Protein AF-A0A9E4CZJ8-F1 (afdb_monomer)

Mean predicted aligned error: 7.36 Å

Nearest PDB structures (foldseek):
  8iyj-assembly1_U5  TM=1.997E-01  e=3.858E-01  Mus musculus
  8otz-assembly1_DX  TM=2.295E-01  e=2.203E+00  Bos taurus
  8iyj-assembly1_S3  TM=1.887E-01  e=3.150E+00  Mus musculus
  7ung-assembly1_D7  TM=1.913E-01  e=3.294E+00  Homo sapiens
  9cpb-assembly1_5T  TM=1.373E-01  e=2.635E+00  Bos taurus

Radius of gyration: 30.19 Å; Cα contacts (8 Å, |Δi|>4): 317; chains: 1; bounding box: 83×32×102 Å

Foldseek 3Di:
DVVVVVVVVVVVVQVVLVVLLVVLLLLLLVLQLLLLVLVLCCPQVVDLVNQLVLLLVLLPDPLLLLLQLLVQLVVLQVLLCVVPVPHDDPLLSVLSSQLSSQLSVDPVSSVLSSVQSSVLSCLQAPVPDQKDKGQCVSSLVSSLVSNCVPPVVSSVSSVVSCPVDSIDIDGSVPHHNCHVVSVCSVVSSVVSNVSSVVSNVVSLVSDPLSLVSLLVSLVSLLVSLVVLLVVLVVVLVVLVVVDPPRSVSSSVSSSSNVSSVSSNVSSVVSNVVSVVSNVVSVVVVVVVVVVVVPPPPPD

Secondary structure (DSSP, 8-state):
-HHHHHHHHHHHHHHHHHHHHHHHHHHHHHHHHHHHHHHHHHHHTS-HHHHHHHHHHHHT-HHHHHHHHHHHHHHHHHHHIIIII-PPPHHHHHHHHHHHHHHTT-HHHHHHHHHHHHHHHHHHHH---SEEEEE-HHHHHHHHHHHTTT-HHHHHHHHHS--S-SEEEEEGGGS---HHHHHHHHHHHHHHHHHHHHHHHHHHHH-TTHHHHHHHHHHHHHHHHHHHHHHHHHHHHHHHHH-SS-TTHHHHHHHHHHHHHHHHHHHHHHHHHHHHHHHHHHHHHHHHHHGGGSS----

Structure (mmCIF, N/CA/C/O backbone):
data_AF-A0A9E4CZJ8-F1
#
_entry.id   AF-A0A9E4CZJ8-F1
#
loop_
_atom_site.group_PDB
_atom_site.id
_atom_site.type_symbol
_atom_site.label_atom_id
_atom_site.label_alt_id
_atom_site.label_comp_id
_atom_site.label_asym_id
_atom_site.label_entity_id
_atom_site.label_seq_id
_atom_site.pdbx_PDB_ins_code
_atom_site.Cartn_x
_atom_site.Cartn_y
_atom_site.Cartn_z
_atom_site.occupancy
_atom_site.B_iso_or_equiv
_atom_site.auth_seq_id
_atom_site.auth_comp_id
_atom_site.auth_asym_id
_atom_site.auth_atom_id
_atom_site.pdbx_PDB_model_num
ATOM 1 N N . MET A 1 1 ? 20.496 13.194 -61.177 1.00 67.38 1 MET A N 1
ATOM 2 C CA . MET A 1 1 ? 19.131 13.129 -60.607 1.00 67.38 1 MET A CA 1
ATOM 3 C C . MET A 1 1 ? 18.897 11.858 -59.791 1.00 67.38 1 MET A C 1
ATOM 5 O O . MET A 1 1 ? 18.523 12.008 -58.644 1.00 67.38 1 MET A O 1
ATOM 9 N N . LEU A 1 2 ? 19.188 10.645 -60.290 1.00 71.69 2 LEU A N 1
ATOM 10 C CA . LEU A 1 2 ? 19.013 9.389 -59.524 1.00 71.69 2 LEU A CA 1
ATOM 11 C C . LEU A 1 2 ? 19.793 9.308 -58.190 1.00 71.69 2 LEU A C 1
ATOM 13 O O . LEU A 1 2 ? 19.255 8.795 -57.219 1.00 71.69 2 LEU A O 1
ATOM 17 N N . PHE A 1 3 ? 21.014 9.852 -58.116 1.00 76.12 3 PHE A N 1
ATOM 18 C CA . PHE A 1 3 ? 21.815 9.854 -56.877 1.00 76.12 3 PHE A CA 1
ATOM 19 C C . PHE A 1 3 ? 21.202 10.701 -55.747 1.00 76.12 3 PHE A C 1
ATOM 21 O O . PHE A 1 3 ? 21.224 10.272 -54.603 1.00 76.12 3 PHE A O 1
ATOM 28 N N . ASN A 1 4 ? 20.583 11.844 -56.068 1.00 84.06 4 ASN A N 1
ATOM 29 C CA . ASN A 1 4 ? 19.981 12.726 -55.058 1.00 84.06 4 ASN A CA 1
ATOM 30 C C . ASN A 1 4 ? 18.779 12.056 -54.368 1.00 84.06 4 ASN A C 1
ATOM 32 O O . ASN A 1 4 ? 18.599 12.181 -53.168 1.00 84.06 4 ASN A O 1
ATOM 36 N N . TRP A 1 5 ? 17.997 11.276 -55.125 1.00 84.44 5 TRP A N 1
ATOM 37 C CA . TRP A 1 5 ? 16.833 10.561 -54.595 1.00 84.44 5 TRP A CA 1
ATOM 38 C C . TRP A 1 5 ? 17.210 9.428 -53.622 1.00 84.44 5 TRP A C 1
ATOM 40 O O . TRP A 1 5 ? 16.469 9.148 -52.684 1.00 84.44 5 TRP A O 1
ATOM 50 N N . MET A 1 6 ? 18.361 8.777 -53.824 1.00 84.56 6 MET A N 1
ATOM 51 C CA . MET A 1 6 ? 18.828 7.715 -52.923 1.00 84.56 6 MET A CA 1
ATOM 52 C C . MET A 1 6 ? 19.319 8.265 -51.579 1.00 84.56 6 MET A C 1
ATOM 54 O O . MET A 1 6 ? 19.078 7.630 -50.551 1.00 84.56 6 MET A O 1
ATOM 58 N N . ASP A 1 7 ? 19.968 9.433 -51.585 1.00 88.25 7 ASP A N 1
ATOM 59 C CA . ASP A 1 7 ? 20.419 10.106 -50.363 1.00 88.25 7 ASP A CA 1
ATOM 60 C C . ASP A 1 7 ? 19.219 10.605 -49.539 1.00 88.25 7 ASP A C 1
ATOM 62 O O . ASP A 1 7 ? 19.142 10.324 -48.340 1.00 88.25 7 ASP A O 1
ATOM 66 N N . ASP A 1 8 ? 18.221 11.211 -50.196 1.00 89.44 8 ASP A N 1
ATOM 67 C CA . ASP A 1 8 ? 16.977 11.654 -49.550 1.00 89.44 8 ASP A CA 1
ATOM 68 C C . ASP A 1 8 ? 16.230 10.475 -48.887 1.00 89.44 8 ASP A C 1
ATOM 70 O O . ASP A 1 8 ? 15.835 10.545 -47.720 1.00 89.44 8 ASP A O 1
ATOM 74 N N . ALA A 1 9 ? 16.103 9.339 -49.586 1.00 88.38 9 ALA A N 1
ATOM 75 C CA . ALA A 1 9 ? 15.440 8.148 -49.048 1.00 88.38 9 ALA A CA 1
ATOM 76 C C . ALA A 1 9 ? 16.192 7.530 -47.850 1.00 88.38 9 ALA A C 1
ATOM 78 O O . ALA A 1 9 ? 15.575 7.029 -46.903 1.00 88.38 9 ALA A O 1
ATOM 79 N N . ALA A 1 10 ? 17.529 7.554 -47.861 1.00 86.94 10 ALA A N 1
ATOM 80 C CA . ALA A 1 10 ? 18.337 7.046 -46.755 1.00 86.94 10 ALA A CA 1
ATOM 81 C C . ALA A 1 10 ? 18.187 7.909 -45.489 1.00 86.94 10 ALA A C 1
ATOM 83 O O . ALA A 1 10 ? 18.099 7.367 -44.376 1.00 86.94 10 ALA A O 1
ATOM 84 N N . ASP A 1 11 ? 18.105 9.230 -45.653 1.00 89.69 11 ASP A N 1
ATOM 85 C CA . ASP A 1 11 ? 17.897 10.172 -44.555 1.00 89.69 11 ASP A CA 1
ATOM 86 C C . ASP A 1 11 ? 16.494 10.049 -43.945 1.00 89.69 11 ASP A C 1
ATOM 88 O O . ASP A 1 11 ? 16.367 10.008 -42.712 1.00 89.69 11 ASP A O 1
ATOM 92 N N . GLU A 1 12 ? 15.453 9.874 -44.767 1.00 91.50 12 GLU A N 1
ATOM 93 C CA . GLU A 1 12 ? 14.086 9.609 -44.296 1.00 91.50 12 GLU A CA 1
ATOM 94 C C . GLU A 1 12 ? 14.005 8.320 -43.462 1.00 91.50 12 GLU A C 1
ATOM 96 O O . GLU A 1 12 ? 13.494 8.327 -42.335 1.00 91.50 12 GLU A O 1
ATOM 101 N N . ILE A 1 13 ? 14.584 7.216 -43.953 1.00 89.75 13 ILE A N 1
ATOM 102 C CA . ILE A 1 13 ? 14.633 5.939 -43.219 1.00 89.75 13 ILE A CA 1
ATOM 103 C C . ILE A 1 13 ? 15.412 6.104 -41.906 1.00 89.75 13 ILE A C 1
ATOM 105 O O . ILE A 1 13 ? 15.025 5.563 -40.860 1.00 89.75 13 ILE A O 1
ATOM 109 N N . GLY A 1 14 ? 16.514 6.856 -41.934 1.00 88.19 14 GLY A N 1
ATOM 110 C CA . GLY A 1 14 ? 17.319 7.157 -40.757 1.00 88.19 14 GLY A CA 1
ATOM 111 C C . GLY A 1 14 ? 16.552 7.955 -39.701 1.00 88.19 14 GLY A C 1
ATOM 112 O O . GLY A 1 14 ? 16.666 7.657 -38.506 1.00 88.19 14 GLY A O 1
ATOM 113 N N . MET A 1 15 ? 15.762 8.944 -40.122 1.00 90.12 15 MET A N 1
ATOM 114 C CA . MET A 1 15 ? 14.925 9.753 -39.239 1.00 90.12 15 MET A CA 1
ATOM 115 C C . MET A 1 15 ? 13.798 8.917 -38.626 1.00 90.12 15 MET A C 1
ATOM 117 O O . MET A 1 15 ? 13.662 8.901 -37.401 1.00 90.12 15 MET A O 1
ATOM 121 N N . LEU A 1 16 ? 13.078 8.139 -39.441 1.00 91.12 16 LEU A N 1
ATOM 122 C CA . LEU A 1 16 ? 11.999 7.258 -38.986 1.00 91.12 16 LEU A CA 1
ATOM 123 C C . LEU A 1 16 ? 12.481 6.275 -37.911 1.00 91.12 16 LEU A C 1
ATOM 125 O O . LEU A 1 16 ? 11.863 6.154 -36.854 1.00 91.12 16 LEU A O 1
ATOM 129 N N . ARG A 1 17 ? 13.630 5.620 -38.131 1.00 88.38 17 ARG A N 1
ATOM 130 C CA . ARG A 1 17 ? 14.220 4.683 -37.156 1.00 88.38 17 ARG A CA 1
ATOM 131 C C . ARG A 1 17 ? 14.561 5.354 -35.827 1.00 88.38 17 ARG A C 1
ATOM 133 O O . ARG A 1 17 ? 14.377 4.746 -34.774 1.00 88.38 17 ARG A O 1
ATOM 140 N N . ARG A 1 18 ? 15.069 6.593 -35.851 1.00 87.88 18 ARG A N 1
ATOM 141 C CA . ARG A 1 18 ? 15.396 7.349 -34.627 1.00 87.88 18 ARG A CA 1
ATOM 142 C C . ARG A 1 18 ? 14.138 7.734 -33.859 1.00 87.88 18 ARG A C 1
ATOM 144 O O . ARG A 1 18 ? 14.122 7.574 -32.640 1.00 87.88 18 ARG A O 1
ATOM 151 N N . THR A 1 19 ? 13.110 8.210 -34.558 1.00 89.50 19 THR A N 1
ATOM 152 C CA . THR A 1 19 ? 11.825 8.575 -33.951 1.00 89.50 19 THR A CA 1
ATOM 153 C C . THR A 1 19 ? 11.157 7.348 -33.340 1.00 89.50 19 THR A C 1
ATOM 155 O O . THR A 1 19 ? 10.847 7.363 -32.152 1.00 89.50 19 THR A O 1
ATOM 158 N N . LEU A 1 20 ? 11.055 6.248 -34.094 1.00 91.44 20 LEU A N 1
ATOM 159 C CA . LEU A 1 20 ? 10.464 4.995 -33.622 1.00 91.44 20 LEU A CA 1
ATOM 160 C C . LEU A 1 20 ? 11.196 4.438 -32.394 1.00 91.44 20 LEU A C 1
ATOM 162 O O . LEU A 1 20 ? 10.559 4.089 -31.405 1.00 91.44 20 LEU A O 1
ATOM 166 N N . ALA A 1 21 ? 12.532 4.394 -32.421 1.00 89.56 21 ALA A N 1
ATOM 167 C CA . ALA A 1 21 ? 13.313 3.931 -31.276 1.00 89.56 21 ALA A CA 1
ATOM 168 C C . ALA A 1 21 ? 13.140 4.841 -30.048 1.00 89.56 21 ALA A C 1
ATOM 170 O O . ALA A 1 21 ? 13.090 4.355 -28.921 1.00 89.56 21 ALA A O 1
ATOM 171 N N . GLY A 1 22 ? 13.033 6.158 -30.255 1.00 88.62 22 GLY A N 1
ATOM 172 C CA . GLY A 1 22 ? 12.735 7.112 -29.189 1.00 88.62 22 GLY A CA 1
ATOM 173 C C . GLY A 1 22 ? 11.374 6.851 -28.541 1.00 88.62 22 GLY A C 1
ATOM 174 O O . GLY A 1 22 ? 11.300 6.754 -27.317 1.00 88.62 22 GLY A O 1
ATOM 175 N N . SER A 1 23 ? 10.329 6.678 -29.353 1.00 92.62 23 SER A N 1
ATOM 176 C CA . SER A 1 23 ? 8.976 6.363 -28.883 1.00 92.62 23 SER A CA 1
ATOM 177 C C . SER A 1 23 ? 8.911 5.015 -28.169 1.00 92.62 23 SER A C 1
ATOM 179 O O . SER A 1 23 ? 8.316 4.930 -27.101 1.00 92.62 23 SER A O 1
ATOM 181 N N . LEU A 1 24 ? 9.573 3.981 -28.701 1.00 92.56 24 LEU A N 1
ATOM 182 C CA . LEU A 1 24 ? 9.657 2.664 -28.061 1.00 92.56 24 LEU A CA 1
ATOM 183 C C . LEU A 1 24 ? 10.347 2.730 -26.697 1.00 92.56 24 LEU A C 1
ATOM 185 O O . LEU A 1 24 ? 9.868 2.117 -25.751 1.00 92.56 24 LEU A O 1
ATOM 189 N N . VAL A 1 25 ? 11.436 3.496 -26.568 1.00 93.31 25 VAL A N 1
ATOM 190 C CA . VAL A 1 25 ? 12.080 3.712 -25.263 1.00 93.31 25 VAL A CA 1
ATOM 191 C C . VAL A 1 25 ? 11.145 4.433 -24.304 1.00 93.31 25 VAL A C 1
ATOM 193 O O . VAL A 1 25 ? 11.037 4.022 -23.154 1.00 93.31 25 VAL A O 1
ATOM 196 N N . PHE A 1 26 ? 10.474 5.492 -24.755 1.00 94.44 26 PHE A N 1
ATOM 197 C CA . PHE A 1 26 ? 9.557 6.242 -23.904 1.00 94.44 26 PHE A CA 1
ATOM 198 C C . PHE A 1 26 ? 8.410 5.358 -23.401 1.00 94.44 26 PHE A C 1
ATOM 200 O O . PHE A 1 26 ? 8.243 5.210 -22.193 1.00 94.44 26 PHE A O 1
ATOM 207 N N . LEU A 1 27 ? 7.685 4.706 -24.315 1.00 95.19 27 LEU A N 1
ATOM 208 C CA . LEU A 1 27 ? 6.591 3.794 -23.980 1.00 95.19 27 LEU A CA 1
ATOM 209 C C . LEU A 1 27 ? 7.072 2.623 -23.124 1.00 95.19 27 LEU A C 1
ATOM 211 O O . LEU A 1 27 ? 6.405 2.251 -22.164 1.00 95.19 27 LEU A O 1
ATOM 215 N N . GLY A 1 28 ? 8.245 2.073 -23.438 1.00 95.00 28 GLY A N 1
ATOM 216 C CA . GLY A 1 28 ? 8.814 0.962 -22.694 1.00 95.00 28 GLY A CA 1
ATOM 217 C C . GLY A 1 28 ? 9.153 1.338 -21.253 1.00 95.00 28 GLY A C 1
ATOM 218 O O . GLY A 1 28 ? 8.815 0.602 -20.335 1.00 95.00 28 GLY A O 1
ATOM 219 N N . VAL A 1 29 ? 9.751 2.511 -21.023 1.00 94.88 29 VAL A N 1
ATOM 220 C CA . VAL A 1 29 ? 10.051 2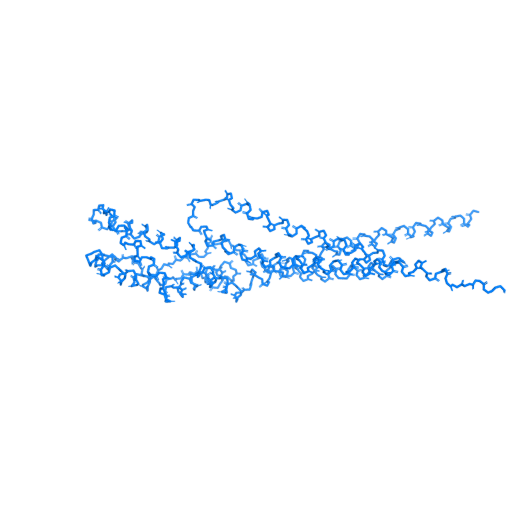.987 -19.664 1.00 94.88 29 VAL A CA 1
ATOM 221 C C . VAL A 1 29 ? 8.782 3.340 -18.895 1.00 94.88 29 VAL A C 1
ATOM 223 O O . VAL A 1 29 ? 8.699 3.025 -17.710 1.00 94.88 29 VAL A O 1
ATOM 226 N N . VAL A 1 30 ? 7.788 3.954 -19.540 1.00 94.88 30 VAL A N 1
ATOM 227 C CA . VAL A 1 30 ? 6.483 4.202 -18.908 1.00 94.88 30 VAL A CA 1
ATOM 228 C C . VAL A 1 30 ? 5.846 2.879 -18.477 1.00 94.88 30 VAL A C 1
ATOM 230 O O . VAL A 1 30 ? 5.444 2.752 -17.325 1.00 94.88 30 VAL A O 1
ATOM 233 N N . ALA A 1 31 ? 5.837 1.872 -19.352 1.00 94.44 31 ALA A N 1
ATOM 234 C CA . ALA A 1 31 ? 5.314 0.550 -19.029 1.00 94.44 31 ALA A CA 1
ATOM 235 C C . ALA A 1 31 ? 6.105 -0.132 -17.901 1.00 94.44 31 ALA A C 1
ATOM 237 O O . ALA A 1 31 ? 5.498 -0.673 -16.989 1.00 94.44 31 ALA A O 1
ATOM 238 N N . LEU A 1 32 ? 7.440 -0.037 -17.886 1.00 95.06 32 LEU A N 1
ATOM 239 C CA . LEU A 1 32 ? 8.251 -0.562 -16.778 1.00 95.06 32 LEU A CA 1
ATOM 240 C C . LEU A 1 32 ? 7.912 0.102 -15.437 1.00 95.06 32 LEU A C 1
ATOM 242 O O . LEU A 1 32 ? 7.869 -0.579 -14.421 1.00 95.06 32 LEU A O 1
ATOM 246 N N . ASN A 1 33 ? 7.661 1.414 -15.426 1.00 93.62 33 ASN A N 1
ATOM 247 C CA . ASN A 1 33 ? 7.279 2.132 -14.209 1.00 93.62 33 ASN A CA 1
ATOM 248 C C . ASN A 1 33 ? 5.898 1.715 -13.706 1.00 93.62 33 ASN A C 1
ATOM 250 O O . ASN A 1 33 ? 5.737 1.464 -12.517 1.00 93.62 33 ASN A O 1
ATOM 254 N N . LEU A 1 34 ? 4.915 1.634 -14.606 1.00 93.38 34 LEU A N 1
ATOM 255 C CA . LEU A 1 34 ? 3.571 1.178 -14.253 1.00 93.38 34 LEU A CA 1
ATOM 256 C C . LEU A 1 34 ? 3.597 -0.274 -13.768 1.00 93.38 34 LEU A C 1
ATOM 258 O O . LEU A 1 34 ? 3.026 -0.577 -12.728 1.00 93.38 34 LEU A O 1
ATOM 262 N N . GLY A 1 35 ? 4.349 -1.133 -14.456 1.00 94.69 35 GLY A N 1
ATOM 263 C CA . GLY A 1 35 ? 4.535 -2.522 -14.064 1.00 94.69 35 GLY A CA 1
ATOM 264 C C . GLY A 1 35 ? 5.246 -2.666 -12.719 1.00 94.69 35 GLY A C 1
ATOM 265 O O . GLY A 1 35 ? 4.882 -3.536 -11.942 1.00 94.69 35 GLY A O 1
ATOM 266 N N . ALA A 1 36 ? 6.206 -1.794 -12.396 1.00 93.75 36 ALA A N 1
ATOM 267 C CA . ALA A 1 36 ? 6.858 -1.786 -11.086 1.00 93.75 36 ALA A CA 1
ATOM 268 C C . ALA A 1 36 ? 5.897 -1.376 -9.957 1.00 93.75 36 ALA A C 1
ATOM 270 O O . ALA A 1 36 ? 5.943 -1.962 -8.880 1.00 93.75 36 ALA A O 1
ATOM 271 N N . VAL A 1 37 ? 5.014 -0.399 -10.193 1.00 92.56 37 VAL A N 1
ATOM 272 C CA . VAL A 1 37 ? 3.973 -0.013 -9.220 1.00 92.56 37 VAL A CA 1
ATOM 273 C C . VAL A 1 37 ? 2.925 -1.115 -9.073 1.00 92.56 37 VAL A C 1
ATOM 275 O O . VAL A 1 37 ? 2.517 -1.421 -7.960 1.00 92.56 37 VAL A O 1
ATOM 278 N N . GLY A 1 38 ? 2.506 -1.739 -10.174 1.00 93.69 38 GLY A N 1
ATOM 279 C CA . GLY A 1 38 ? 1.566 -2.856 -10.121 1.00 93.69 38 GLY A CA 1
ATOM 280 C C . GLY A 1 38 ? 2.155 -4.078 -9.412 1.00 93.69 38 GLY A C 1
ATOM 281 O O . GLY A 1 38 ? 1.478 -4.672 -8.585 1.00 93.69 38 GLY A O 1
ATOM 282 N N . TRP A 1 39 ? 3.432 -4.388 -9.651 1.00 94.62 39 TRP A N 1
ATOM 283 C CA . TRP A 1 39 ? 4.164 -5.424 -8.918 1.00 94.62 39 TRP A CA 1
ATOM 284 C C . TRP A 1 39 ? 4.298 -5.100 -7.423 1.00 94.62 39 TRP A C 1
ATOM 286 O O . TRP A 1 39 ? 4.132 -5.980 -6.585 1.00 94.62 39 TRP A O 1
ATOM 296 N N . TRP A 1 40 ? 4.571 -3.838 -7.079 1.00 95.19 40 TRP A N 1
ATOM 297 C CA . TRP A 1 40 ? 4.591 -3.385 -5.687 1.00 95.19 40 TRP A CA 1
ATOM 298 C C . TRP A 1 40 ? 3.243 -3.602 -5.008 1.00 95.19 40 TRP A C 1
ATOM 300 O O . TRP A 1 40 ? 3.189 -4.161 -3.921 1.00 95.19 40 TRP A O 1
ATOM 310 N N . PHE A 1 41 ? 2.159 -3.186 -5.664 1.00 92.75 41 PHE A N 1
ATOM 311 C CA . PHE A 1 41 ? 0.812 -3.346 -5.135 1.00 92.75 41 PHE A CA 1
ATOM 312 C C . PHE A 1 41 ? 0.472 -4.824 -4.942 1.00 92.75 41 PHE A C 1
ATOM 314 O O . PHE A 1 41 ? -0.031 -5.197 -3.892 1.00 92.75 41 PHE A O 1
ATOM 321 N N . ASP A 1 42 ? 0.785 -5.667 -5.926 1.00 91.50 42 ASP A N 1
ATOM 322 C CA . ASP A 1 42 ? 0.577 -7.116 -5.852 1.00 91.50 42 ASP A CA 1
ATOM 323 C C . ASP A 1 42 ? 1.264 -7.726 -4.621 1.00 91.50 42 ASP A C 1
ATOM 325 O O . ASP A 1 42 ? 0.675 -8.517 -3.896 1.00 91.50 42 ASP A O 1
ATOM 329 N N . ARG A 1 43 ? 2.496 -7.292 -4.341 1.00 92.81 43 ARG A N 1
ATOM 330 C CA . ARG A 1 43 ? 3.308 -7.802 -3.234 1.00 92.81 43 ARG A CA 1
ATOM 331 C C . ARG A 1 43 ? 2.955 -7.204 -1.869 1.00 92.81 43 ARG A C 1
ATOM 333 O O . ARG A 1 43 ? 3.094 -7.879 -0.859 1.00 92.81 43 ARG A O 1
ATOM 340 N N . GLU A 1 44 ? 2.623 -5.919 -1.806 1.00 91.56 44 GLU A N 1
ATOM 341 C CA . GLU A 1 44 ? 2.499 -5.201 -0.530 1.00 91.56 44 GLU A CA 1
ATOM 342 C C . GLU A 1 44 ? 1.049 -4.954 -0.124 1.00 91.56 44 GLU A C 1
ATOM 344 O O . GLU A 1 44 ? 0.760 -4.865 1.065 1.00 91.56 44 GLU A O 1
ATOM 349 N N . VAL A 1 45 ? 0.148 -4.849 -1.101 1.00 88.62 45 VAL A N 1
ATOM 350 C CA . VAL A 1 45 ? -1.264 -4.536 -0.876 1.00 88.62 45 VAL A CA 1
ATOM 351 C C . VAL A 1 45 ? -2.161 -5.724 -1.161 1.00 88.62 45 VAL A C 1
ATOM 353 O O . VAL A 1 45 ? -3.168 -5.812 -0.482 1.00 88.62 45 VAL A O 1
ATOM 356 N N . ALA A 1 46 ? -1.848 -6.598 -2.125 1.00 87.81 46 ALA A N 1
ATOM 357 C CA . ALA A 1 46 ? -2.674 -7.762 -2.482 1.00 87.81 46 ALA A CA 1
ATOM 358 C C . ALA A 1 46 ? -2.257 -9.071 -1.773 1.00 87.81 46 ALA A C 1
ATOM 360 O O . ALA A 1 46 ? -2.945 -10.080 -1.894 1.00 87.81 46 ALA A O 1
ATOM 361 N N . ASP A 1 47 ? -1.133 -9.068 -1.052 1.00 88.44 47 ASP A N 1
ATOM 362 C CA . ASP A 1 47 ? -0.598 -10.241 -0.358 1.00 88.44 47 ASP A CA 1
ATOM 363 C C . ASP A 1 47 ? -1.177 -10.348 1.065 1.00 88.44 47 ASP A C 1
ATOM 365 O O . ASP A 1 47 ? -0.934 -9.494 1.925 1.00 88.44 47 ASP A O 1
ATOM 369 N N . ALA A 1 48 ? -1.934 -11.416 1.324 1.00 86.69 48 ALA A N 1
ATOM 370 C CA . ALA A 1 48 ? -2.585 -11.658 2.609 1.00 86.69 48 ALA A CA 1
ATOM 371 C C . ALA A 1 48 ? -1.592 -11.811 3.777 1.00 86.69 48 ALA A C 1
ATOM 373 O O . ALA A 1 48 ? -1.877 -11.340 4.883 1.00 86.69 48 ALA A O 1
ATOM 374 N N . ASP A 1 49 ? -0.420 -12.415 3.551 1.00 90.81 49 ASP A N 1
ATOM 375 C CA . ASP A 1 49 ? 0.603 -12.556 4.593 1.00 90.81 49 ASP A CA 1
ATOM 376 C C . ASP A 1 49 ? 1.144 -11.176 4.967 1.00 90.81 49 ASP A C 1
ATOM 378 O O . ASP A 1 49 ? 1.263 -10.828 6.148 1.00 90.81 49 ASP A O 1
ATOM 382 N N . ARG A 1 50 ? 1.394 -10.343 3.951 1.00 90.69 50 ARG A N 1
ATOM 383 C CA . ARG A 1 50 ? 1.885 -8.980 4.149 1.00 90.69 50 ARG A CA 1
ATOM 384 C C . ARG A 1 50 ? 0.869 -8.098 4.864 1.00 90.69 50 ARG A C 1
ATOM 386 O O . ARG A 1 50 ? 1.242 -7.324 5.747 1.00 90.69 50 ARG A O 1
ATOM 393 N N . ILE A 1 51 ? -0.410 -8.246 4.542 1.00 88.44 51 ILE A N 1
ATOM 394 C CA . ILE A 1 51 ? -1.478 -7.529 5.237 1.00 88.44 51 ILE A CA 1
ATOM 395 C C . ILE A 1 51 ? -1.630 -8.027 6.671 1.00 88.44 51 ILE A C 1
ATOM 397 O O . ILE A 1 51 ? -1.834 -7.218 7.574 1.00 88.44 51 ILE A O 1
ATOM 401 N N . SER A 1 52 ? -1.437 -9.320 6.937 1.00 90.12 52 SER A N 1
ATOM 402 C CA . SER A 1 52 ? -1.406 -9.805 8.314 1.00 90.12 52 SER A CA 1
ATOM 403 C C . SER A 1 52 ? -0.229 -9.232 9.119 1.00 90.12 52 SER A C 1
ATOM 405 O O . SER A 1 52 ? -0.387 -8.987 10.323 1.00 90.12 52 SER A O 1
ATOM 407 N N . GLU A 1 53 ? 0.942 -9.033 8.509 1.00 93.56 53 GLU A N 1
ATOM 408 C CA . GLU A 1 53 ? 2.071 -8.342 9.147 1.00 93.56 53 GLU A CA 1
ATOM 409 C C . GLU A 1 53 ? 1.737 -6.873 9.419 1.00 93.56 53 GLU A C 1
ATOM 411 O O . GLU A 1 53 ? 2.000 -6.378 10.517 1.00 93.56 53 GLU A O 1
ATOM 416 N N . LEU A 1 54 ? 1.115 -6.197 8.448 1.00 92.56 54 LEU A N 1
ATOM 417 C CA . LEU A 1 54 ? 0.665 -4.814 8.571 1.00 92.56 54 LEU A CA 1
ATOM 418 C C . LEU A 1 54 ? -0.352 -4.661 9.706 1.00 92.56 54 LEU A C 1
ATOM 420 O O . LEU A 1 54 ? -0.165 -3.818 10.576 1.00 92.56 54 LEU A O 1
ATOM 424 N N . ALA A 1 55 ? -1.359 -5.533 9.759 1.00 90.56 55 ALA A N 1
ATOM 425 C CA . ALA A 1 55 ? -2.346 -5.587 10.831 1.00 90.56 55 ALA A CA 1
ATOM 426 C C . ALA A 1 55 ? -1.680 -5.758 12.201 1.00 90.56 55 ALA A C 1
ATOM 428 O O . ALA A 1 55 ? -2.040 -5.084 13.159 1.00 90.56 55 ALA A O 1
ATOM 429 N N . THR A 1 56 ? -0.655 -6.613 12.284 1.00 91.62 56 THR A N 1
ATOM 430 C CA . THR A 1 56 ? 0.121 -6.811 13.519 1.00 91.62 56 THR A CA 1
ATOM 431 C C . THR A 1 56 ? 0.912 -5.561 13.907 1.00 91.62 56 THR A C 1
ATOM 433 O O . THR A 1 56 ? 1.060 -5.268 15.093 1.00 91.62 56 THR A O 1
ATOM 436 N N . ALA A 1 57 ? 1.468 -4.837 12.933 1.00 92.81 57 ALA A N 1
ATOM 437 C CA . ALA A 1 57 ? 2.192 -3.597 13.188 1.00 92.81 57 ALA A CA 1
ATOM 438 C C . ALA A 1 57 ? 1.238 -2.494 13.670 1.00 92.81 57 ALA A C 1
ATOM 440 O O . ALA A 1 57 ? 1.520 -1.846 14.676 1.00 92.81 57 ALA A O 1
ATOM 441 N N . VAL A 1 58 ? 0.089 -2.342 13.005 1.00 91.44 58 VAL A N 1
ATOM 442 C CA . VAL A 1 58 ? -0.960 -1.378 13.365 1.00 91.44 58 VAL A CA 1
ATOM 443 C C . VAL A 1 58 ? -1.532 -1.692 14.748 1.00 91.44 58 VAL A C 1
ATOM 445 O O . VAL A 1 58 ? -1.586 -0.807 15.592 1.00 91.44 58 VAL A O 1
ATOM 448 N N . SER A 1 59 ? -1.860 -2.953 15.047 1.00 90.88 59 SER A N 1
ATOM 449 C CA . SER A 1 59 ? -2.437 -3.341 16.345 1.00 90.88 59 SER A CA 1
ATOM 450 C C . SER A 1 59 ? -1.491 -3.123 17.534 1.00 90.88 59 SER A C 1
ATOM 452 O O . SER A 1 59 ? -1.927 -3.105 18.684 1.00 90.88 59 SER A O 1
ATOM 454 N N . ARG A 1 60 ? -0.185 -2.983 17.274 1.00 91.75 60 ARG A N 1
ATOM 455 C CA . ARG A 1 60 ? 0.852 -2.695 18.277 1.00 91.75 60 ARG A CA 1
ATOM 456 C C . ARG A 1 60 ? 1.204 -1.212 18.382 1.00 91.75 60 ARG A C 1
ATOM 458 O O . ARG A 1 60 ? 2.029 -0.867 19.226 1.00 91.75 60 ARG A O 1
ATOM 465 N N . SER A 1 61 ? 0.644 -0.353 17.531 1.00 93.19 61 SER A N 1
ATOM 466 C CA . SER A 1 61 ? 0.845 1.092 17.641 1.00 93.19 61 SER A CA 1
ATOM 467 C C . SER A 1 61 ? 0.103 1.620 18.875 1.00 93.19 61 SER A C 1
ATOM 469 O O . SER A 1 61 ? -1.095 1.356 19.014 1.00 93.19 61 SER A O 1
ATOM 471 N N . PRO A 1 62 ? 0.777 2.384 19.756 1.00 92.88 62 PRO A N 1
ATOM 472 C CA . PRO A 1 62 ? 0.127 3.041 20.887 1.00 92.88 62 PRO A CA 1
ATOM 473 C C . PRO A 1 62 ? -1.015 3.964 20.454 1.00 92.88 62 PRO A C 1
ATOM 475 O O . PRO A 1 62 ? -2.045 4.021 21.117 1.00 92.88 62 PRO A O 1
ATOM 478 N N . GLU A 1 63 ? -0.856 4.657 19.324 1.00 91.62 63 GLU A N 1
ATOM 479 C CA . GLU A 1 63 ? -1.860 5.567 18.773 1.00 91.62 63 GLU A CA 1
ATOM 480 C C . GLU A 1 63 ? -3.128 4.813 18.356 1.00 91.62 63 GLU A C 1
ATOM 482 O O . GLU A 1 63 ? -4.238 5.231 18.684 1.00 91.62 63 GLU A O 1
ATOM 487 N N . PHE A 1 64 ? -2.976 3.670 17.681 1.00 90.62 64 PHE A N 1
ATOM 488 C CA . PHE A 1 64 ? -4.107 2.818 17.317 1.00 90.62 64 PHE A CA 1
ATOM 489 C C . PHE A 1 64 ? -4.782 2.209 18.548 1.00 90.62 64 PHE A C 1
ATOM 491 O O . PHE A 1 64 ? -6.005 2.232 18.652 1.00 90.62 64 PHE A O 1
ATOM 498 N N . GLN A 1 65 ? -4.001 1.704 19.507 1.00 91.81 65 GLN A N 1
ATOM 499 C CA . GLN A 1 65 ? -4.539 1.154 20.753 1.00 91.81 65 GLN A CA 1
ATOM 500 C C . GLN A 1 65 ? -5.323 2.202 21.543 1.00 91.81 65 GLN A C 1
ATOM 502 O O . GLN A 1 65 ? -6.404 1.903 22.040 1.00 91.81 65 GLN A O 1
ATOM 507 N N . GLN A 1 66 ? -4.824 3.438 21.606 1.00 91.38 66 GLN A N 1
ATOM 508 C CA . GLN A 1 66 ? -5.528 4.550 22.235 1.00 91.38 66 GLN A CA 1
ATOM 509 C C . GLN A 1 66 ? -6.824 4.898 21.494 1.00 91.38 66 GLN A C 1
ATOM 511 O O . GLN A 1 66 ? -7.843 5.130 22.140 1.00 91.38 66 GLN A O 1
ATOM 516 N N . ALA A 1 67 ? -6.809 4.911 20.157 1.00 90.25 67 ALA A N 1
ATOM 517 C CA . ALA A 1 67 ? -8.004 5.162 19.356 1.00 90.25 67 ALA A CA 1
ATOM 518 C C . ALA A 1 67 ? -9.078 4.087 19.588 1.00 90.25 67 ALA A C 1
ATOM 520 O O . ALA A 1 67 ? -10.227 4.430 19.856 1.00 90.25 67 ALA A O 1
ATOM 521 N N . VAL A 1 68 ? -8.695 2.805 19.569 1.00 89.81 68 VAL A N 1
ATOM 522 C CA . VAL A 1 68 ? -9.602 1.679 19.849 1.00 89.81 68 VAL A CA 1
ATOM 523 C C . VAL A 1 68 ? -10.112 1.728 21.287 1.00 89.81 68 VAL A C 1
ATOM 525 O O . VAL A 1 68 ? -11.308 1.588 21.503 1.00 89.81 68 VAL A O 1
ATOM 528 N N . ALA A 1 69 ? -9.247 1.976 22.274 1.00 91.00 69 ALA A N 1
ATOM 529 C CA . ALA A 1 69 ? -9.665 2.101 23.669 1.00 91.00 69 ALA A CA 1
ATOM 530 C C . ALA A 1 69 ? -10.662 3.254 23.863 1.00 91.00 69 ALA A C 1
ATOM 532 O O . ALA A 1 69 ? -11.649 3.104 24.581 1.00 91.00 69 ALA A O 1
ATOM 533 N N . SER A 1 70 ? -10.440 4.386 23.192 1.00 90.94 70 SER A N 1
ATOM 534 C CA . SER A 1 70 ? -11.351 5.531 23.223 1.00 90.94 70 SER A CA 1
ATOM 535 C C . SER A 1 70 ? -12.699 5.212 22.570 1.00 90.94 70 SER A C 1
ATOM 537 O O . SER A 1 70 ? -13.732 5.613 23.092 1.00 90.94 70 SER A O 1
ATOM 539 N N . GLU A 1 71 ? -12.705 4.473 21.459 1.00 88.94 71 GLU A N 1
ATOM 540 C CA . GLU A 1 71 ? -13.934 4.035 20.786 1.00 88.94 71 GLU A CA 1
ATOM 541 C C . GLU A 1 71 ? -14.721 3.016 21.620 1.00 88.94 71 GLU A C 1
ATOM 543 O O . GLU A 1 71 ? -15.936 3.135 21.777 1.00 88.94 71 GLU A O 1
ATOM 548 N N . LEU A 1 72 ? -14.020 2.047 22.222 1.00 88.06 72 LEU A N 1
ATOM 549 C CA . LEU A 1 72 ? -14.611 1.108 23.174 1.00 88.06 72 LEU A CA 1
ATOM 550 C C . LEU A 1 72 ? -15.229 1.870 24.347 1.00 88.06 72 LEU A C 1
ATOM 552 O O . LEU A 1 72 ? -16.362 1.592 24.724 1.00 88.06 72 LEU A O 1
ATOM 556 N N . THR A 1 73 ? -14.520 2.860 24.889 1.00 90.00 73 THR A N 1
ATOM 557 C CA . THR A 1 73 ? -15.027 3.686 25.990 1.00 90.00 73 THR A CA 1
ATOM 558 C C . THR A 1 73 ? -16.342 4.354 25.625 1.00 90.00 73 THR A C 1
ATOM 560 O O . THR A 1 73 ? -17.314 4.192 26.358 1.00 90.00 73 THR A O 1
ATOM 563 N N . ASP A 1 74 ? -16.393 5.046 24.487 1.00 88.19 74 ASP A N 1
ATOM 564 C CA . ASP A 1 74 ? -17.599 5.750 24.051 1.00 88.19 74 ASP A CA 1
ATOM 565 C C . ASP A 1 74 ? -18.758 4.768 23.816 1.00 88.19 74 ASP A C 1
ATOM 567 O O . ASP A 1 74 ? -19.857 4.994 24.321 1.00 88.19 74 ASP A O 1
ATOM 571 N N . THR A 1 75 ? -18.486 3.627 23.173 1.00 84.94 75 THR A N 1
ATOM 572 C CA . THR A 1 75 ? -19.481 2.567 22.931 1.00 84.94 75 THR A CA 1
ATOM 573 C C . THR A 1 75 ? -20.059 2.019 24.239 1.00 84.94 75 THR A C 1
ATOM 575 O O . THR A 1 75 ? -21.273 1.866 24.380 1.00 84.94 75 THR A O 1
ATOM 578 N N . PHE A 1 76 ? -19.210 1.725 25.228 1.00 82.94 76 PHE A N 1
ATOM 579 C CA . PHE A 1 76 ? -19.663 1.197 26.518 1.00 82.94 76 PHE A CA 1
ATOM 580 C C . PHE A 1 76 ? -20.376 2.257 27.363 1.00 82.94 76 PHE A C 1
ATOM 582 O O . PHE A 1 76 ? -21.344 1.926 28.050 1.00 82.94 76 PHE A O 1
ATOM 589 N N . VAL A 1 77 ? -19.940 3.518 27.303 1.00 85.81 77 VAL A N 1
ATOM 590 C CA . VAL A 1 77 ? -20.610 4.643 27.972 1.00 85.81 77 VAL A CA 1
ATOM 591 C C . VAL A 1 77 ? -22.011 4.856 27.392 1.00 85.81 77 VAL A C 1
ATOM 593 O O . VAL A 1 77 ? -22.972 5.005 28.150 1.00 85.81 77 VAL A O 1
ATOM 596 N N . GLU A 1 78 ? -22.145 4.822 26.067 1.00 84.44 78 GLU A N 1
ATOM 597 C CA . GLU A 1 78 ? -23.429 4.929 25.373 1.00 84.44 78 GLU A CA 1
ATOM 598 C C . GLU A 1 78 ? -24.353 3.757 25.734 1.00 84.44 78 GLU A C 1
ATOM 600 O O . GLU A 1 78 ? -25.455 3.977 26.245 1.00 84.44 78 GLU A O 1
ATOM 605 N N . ALA A 1 79 ? -23.873 2.517 25.599 1.00 80.31 79 ALA A N 1
ATOM 606 C CA . ALA A 1 79 ? -24.647 1.318 25.919 1.00 80.31 79 ALA A CA 1
ATOM 607 C C . ALA A 1 79 ? -25.108 1.277 27.390 1.00 80.31 79 ALA A C 1
ATOM 609 O O . ALA A 1 79 ? -26.236 0.874 27.694 1.00 80.31 79 ALA A O 1
ATOM 610 N N . ALA A 1 80 ? -24.261 1.717 28.326 1.00 77.62 80 ALA A N 1
ATOM 611 C CA . ALA A 1 80 ? -24.619 1.811 29.740 1.00 77.62 80 ALA A CA 1
ATOM 612 C C . ALA A 1 80 ? -25.686 2.889 30.003 1.00 77.62 80 ALA A C 1
ATOM 614 O O . ALA A 1 80 ? -26.587 2.672 30.820 1.00 77.62 80 ALA A O 1
ATOM 615 N N . GLY A 1 81 ? -25.621 4.021 29.294 1.00 76.75 81 GLY A N 1
ATOM 616 C CA . GLY A 1 81 ? -26.623 5.085 29.369 1.00 76.75 81 GLY A CA 1
ATOM 617 C C . GLY A 1 81 ? -27.995 4.652 28.842 1.00 76.75 81 GLY A C 1
ATOM 618 O O . GLY A 1 81 ? -29.018 4.931 29.475 1.00 76.75 81 GLY A O 1
ATOM 619 N N . GLU A 1 82 ? -28.029 3.923 27.724 1.00 75.25 82 GLU A N 1
ATOM 620 C CA . GLU A 1 82 ? -29.264 3.401 27.123 1.00 75.25 82 GLU A CA 1
ATOM 621 C C . GLU A 1 82 ? -29.908 2.275 27.948 1.00 75.25 82 GLU A C 1
ATOM 623 O O . GLU A 1 82 ? -31.136 2.174 28.018 1.00 75.25 82 GLU A O 1
ATOM 628 N N . GLY A 1 83 ? -29.100 1.477 28.654 1.00 65.69 83 GLY A N 1
ATOM 629 C CA . GLY A 1 83 ? -29.539 0.361 29.503 1.00 65.69 83 GLY A CA 1
ATOM 630 C C . GLY A 1 83 ? -30.334 0.739 30.765 1.00 65.69 83 GLY A C 1
ATOM 631 O O . GLY A 1 83 ? -30.610 -0.126 31.598 1.00 65.69 83 GLY A O 1
ATOM 632 N N . GLY A 1 84 ? -30.713 2.011 30.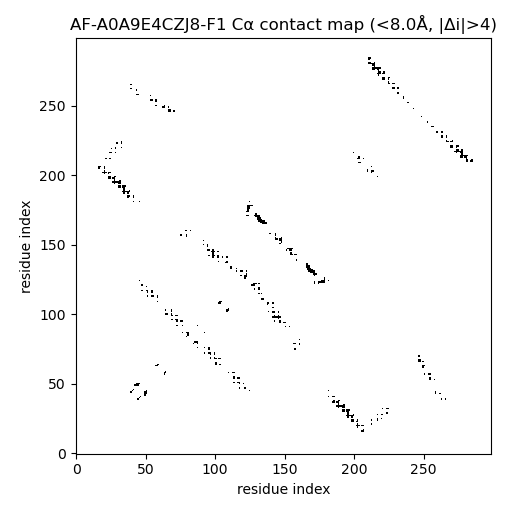943 1.00 58.88 84 GLY A N 1
ATOM 633 C CA . GLY A 1 84 ? -31.563 2.474 32.048 1.00 58.88 84 GLY A CA 1
ATOM 634 C C . GLY A 1 84 ? -30.826 2.761 33.362 1.00 58.88 84 GLY A C 1
ATOM 635 O O . GLY A 1 84 ? -31.472 2.926 34.398 1.00 58.88 84 GLY A O 1
ATOM 636 N N . ALA A 1 85 ? -29.494 2.848 33.324 1.00 59.91 85 ALA A N 1
ATOM 637 C CA . ALA A 1 85 ? -28.631 3.140 34.474 1.00 59.91 85 ALA A CA 1
ATOM 638 C C . ALA A 1 85 ? -28.770 4.571 35.021 1.00 59.91 85 ALA A C 1
ATOM 640 O O . ALA A 1 85 ? -28.396 4.845 36.159 1.00 59.91 85 ALA A O 1
ATOM 641 N N . GLY A 1 86 ? -29.307 5.483 34.205 1.00 63.34 86 GLY A N 1
ATOM 642 C CA . GLY A 1 86 ? -29.122 6.919 34.390 1.00 63.34 86 GLY A CA 1
ATOM 643 C C . GLY A 1 86 ? -27.823 7.404 33.730 1.00 63.34 86 GLY A C 1
ATOM 644 O O . GLY A 1 86 ? -27.043 6.592 33.238 1.00 63.34 86 GLY A O 1
ATOM 645 N N . PRO A 1 87 ? -27.606 8.728 33.650 1.00 71.50 87 PRO A N 1
ATOM 646 C CA . PRO A 1 87 ? -26.375 9.276 33.093 1.00 71.50 87 PRO A CA 1
ATOM 647 C C . PRO A 1 87 ? -25.176 8.822 33.932 1.00 71.50 87 PRO A C 1
ATOM 649 O O . PRO A 1 87 ? -25.163 9.061 35.141 1.00 71.50 87 PRO A O 1
ATOM 652 N N . LEU A 1 88 ? -24.197 8.187 33.283 1.00 74.75 88 LEU A N 1
ATOM 653 C CA . LEU A 1 88 ? -22.902 7.880 33.889 1.00 74.75 88 LEU A CA 1
ATOM 654 C C . LEU A 1 88 ? -22.228 9.170 34.354 1.00 74.75 88 LEU A C 1
ATOM 656 O O . LEU A 1 88 ? -22.351 10.217 33.703 1.00 74.75 88 LEU A O 1
ATOM 660 N N . ASP A 1 89 ? -21.528 9.109 35.483 1.00 80.25 89 ASP A N 1
ATOM 661 C CA . ASP A 1 89 ? -20.736 10.245 35.929 1.00 80.25 89 ASP A CA 1
ATOM 662 C C . ASP A 1 89 ? -19.366 10.289 35.216 1.00 80.25 89 ASP A C 1
ATOM 664 O O . ASP A 1 89 ? -18.962 9.383 34.483 1.00 80.25 89 ASP A O 1
ATOM 668 N N . ASN A 1 90 ? -18.628 11.390 35.390 1.00 78.56 90 ASN A N 1
ATOM 669 C CA . ASN A 1 90 ? -17.309 11.539 34.764 1.00 78.56 90 ASN A CA 1
ATOM 670 C C . ASN A 1 90 ? -16.258 10.561 35.330 1.00 78.56 90 ASN A C 1
ATOM 672 O O . ASN A 1 90 ? -15.204 10.384 34.722 1.00 78.56 90 ASN A O 1
ATOM 676 N N . THR A 1 91 ? -16.488 9.996 36.516 1.00 78.88 91 THR A N 1
ATOM 677 C CA . THR A 1 91 ? -15.597 9.023 37.158 1.00 78.88 91 THR A CA 1
ATOM 678 C C . THR A 1 91 ? -15.797 7.633 36.555 1.00 78.88 91 THR A C 1
ATOM 680 O O . THR A 1 91 ? -14.801 6.968 36.271 1.00 78.88 91 THR A O 1
ATOM 683 N N . ASP A 1 92 ? -17.035 7.258 36.234 1.00 84.25 92 ASP A N 1
ATOM 684 C CA . ASP A 1 92 ? -17.366 6.025 35.515 1.00 84.25 92 ASP A CA 1
ATOM 685 C C . ASP A 1 92 ? -16.712 6.000 34.127 1.00 84.25 92 ASP A C 1
ATOM 687 O O . ASP A 1 92 ? -16.055 5.029 33.754 1.00 84.25 92 ASP A O 1
ATOM 691 N N . ALA A 1 93 ? -16.813 7.103 33.375 1.00 85.12 93 ALA A N 1
ATOM 692 C CA . ALA A 1 93 ? -16.211 7.212 32.045 1.00 85.12 93 ALA A CA 1
ATOM 693 C C . ALA A 1 93 ? -14.676 7.070 32.076 1.00 85.12 93 ALA A C 1
ATOM 695 O O . ALA A 1 93 ? -14.093 6.419 31.209 1.00 85.12 93 ALA A O 1
ATOM 696 N N . ALA A 1 94 ? -14.013 7.638 33.091 1.00 88.38 94 ALA A N 1
ATOM 697 C CA . ALA A 1 94 ? -12.568 7.494 33.268 1.00 88.38 94 ALA A CA 1
ATOM 698 C C . ALA A 1 94 ? -12.171 6.053 33.632 1.00 88.38 94 ALA A C 1
ATOM 700 O O . ALA A 1 94 ? -11.191 5.538 33.101 1.00 88.38 94 ALA A O 1
ATOM 701 N N . ALA A 1 95 ? -12.953 5.381 34.484 1.00 88.38 95 ALA A N 1
ATOM 702 C CA . ALA A 1 95 ? -12.718 3.981 34.833 1.00 88.38 95 ALA A CA 1
ATOM 703 C C . ALA A 1 95 ? -12.870 3.054 33.615 1.00 88.38 95 ALA A C 1
ATOM 705 O O . ALA A 1 95 ? -12.054 2.149 33.427 1.00 88.38 95 ALA A O 1
ATOM 706 N N . ILE A 1 96 ? -13.875 3.299 32.764 1.00 88.69 96 ILE A N 1
ATOM 707 C CA . ILE A 1 96 ? -14.054 2.571 31.499 1.00 88.69 96 ILE A CA 1
ATOM 708 C C . ILE A 1 96 ? -12.862 2.820 30.572 1.00 88.69 96 ILE A C 1
ATOM 710 O O . ILE A 1 96 ? -12.336 1.859 30.016 1.00 88.69 96 ILE A O 1
ATOM 714 N N . ALA A 1 97 ? -12.391 4.064 30.454 1.00 89.81 97 ALA A N 1
ATOM 715 C CA . ALA A 1 97 ? -11.226 4.395 29.634 1.00 89.81 97 ALA A CA 1
ATOM 716 C C . ALA A 1 97 ? -9.950 3.673 30.087 1.00 89.81 97 ALA A C 1
ATOM 718 O O . ALA A 1 97 ? -9.253 3.076 29.263 1.00 89.81 97 ALA A O 1
ATOM 719 N N . ASP A 1 98 ? -9.668 3.668 31.391 1.00 91.06 98 ASP A N 1
ATOM 720 C CA . ASP A 1 98 ? -8.509 2.972 31.957 1.00 91.06 98 ASP A CA 1
ATOM 721 C C . ASP A 1 98 ? -8.602 1.454 31.735 1.00 91.06 98 ASP A C 1
ATOM 723 O O . ASP A 1 98 ? -7.618 0.803 31.372 1.00 91.06 98 ASP A O 1
ATOM 727 N N . ALA A 1 99 ? -9.795 0.876 31.899 1.00 91.81 99 ALA A N 1
ATOM 728 C CA . ALA A 1 99 ? -10.017 -0.543 31.657 1.00 91.81 99 ALA A CA 1
ATOM 729 C C . ALA A 1 99 ? -9.936 -0.911 30.168 1.00 91.81 99 ALA A C 1
ATOM 731 O O . ALA A 1 99 ? -9.396 -1.965 29.837 1.00 91.81 99 ALA A O 1
ATOM 732 N N . ALA A 1 100 ? -10.426 -0.055 29.269 1.00 91.69 100 ALA A N 1
ATOM 733 C CA . ALA A 1 100 ? -10.316 -0.248 27.826 1.00 91.69 100 ALA A CA 1
ATOM 734 C C . ALA A 1 100 ? -8.850 -0.179 27.374 1.00 91.69 100 ALA A C 1
ATOM 736 O O . ALA A 1 100 ? -8.407 -1.013 26.585 1.00 91.69 100 ALA A O 1
ATOM 737 N N . ALA A 1 101 ? -8.069 0.752 27.930 1.00 91.94 101 ALA A N 1
ATOM 738 C CA . ALA A 1 101 ? -6.629 0.815 27.701 1.00 91.94 101 ALA A CA 1
ATOM 739 C C . ALA A 1 101 ? -5.925 -0.465 28.184 1.00 91.94 101 ALA A C 1
ATOM 741 O O . ALA A 1 101 ? -5.146 -1.053 27.436 1.00 91.94 101 ALA A O 1
ATOM 742 N N . ALA A 1 102 ? -6.255 -0.954 29.385 1.00 91.62 102 ALA A N 1
ATOM 743 C CA . ALA A 1 102 ? -5.712 -2.208 29.909 1.00 91.62 102 ALA A CA 1
ATOM 744 C C . ALA A 1 102 ? -6.133 -3.436 29.078 1.00 91.62 102 ALA A C 1
ATOM 746 O O . ALA A 1 102 ? -5.341 -4.359 28.890 1.00 91.62 102 ALA A O 1
ATOM 747 N N . ALA A 1 103 ? -7.356 -3.455 28.539 1.00 92.19 103 ALA A N 1
ATOM 748 C CA . ALA A 1 103 ? -7.825 -4.525 27.661 1.00 92.19 103 ALA A CA 1
ATOM 749 C C . ALA A 1 103 ? -7.008 -4.603 26.361 1.00 92.19 103 ALA A C 1
ATOM 751 O O . ALA A 1 103 ? -6.731 -5.701 25.882 1.00 92.19 103 ALA A O 1
ATOM 752 N N . MET A 1 104 ? -6.549 -3.466 25.827 1.00 92.31 104 MET A N 1
ATOM 753 C CA . MET A 1 104 ? -5.672 -3.428 24.648 1.00 92.31 104 MET A CA 1
ATOM 754 C C . MET A 1 104 ? -4.257 -3.969 24.911 1.00 92.31 104 MET A C 1
ATOM 756 O O . MET A 1 104 ? -3.535 -4.272 23.959 1.00 9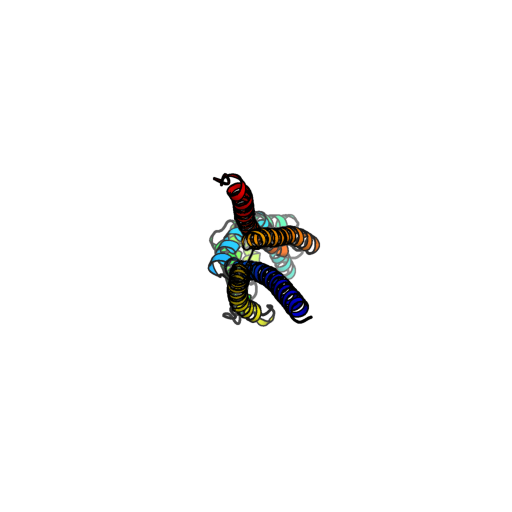2.31 104 MET A O 1
ATOM 760 N N . GLU A 1 105 ? -3.864 -4.152 26.174 1.00 91.75 105 GLU A N 1
ATOM 761 C CA . GLU A 1 105 ? -2.631 -4.855 26.545 1.00 91.75 105 GLU A CA 1
ATOM 762 C C . GLU A 1 105 ? -2.813 -6.387 26.572 1.00 91.75 105 GLU A C 1
ATOM 764 O O . GLU A 1 105 ? -1.823 -7.129 26.572 1.00 91.75 105 GLU A O 1
ATOM 769 N N . ASP A 1 106 ? -4.056 -6.891 26.561 1.00 92.94 106 ASP A N 1
ATOM 770 C CA . ASP A 1 106 ? -4.339 -8.326 26.544 1.00 92.94 106 ASP A CA 1
ATOM 771 C C . ASP A 1 106 ? -4.026 -8.922 25.159 1.00 92.94 106 ASP A C 1
ATOM 773 O O . ASP A 1 106 ? -4.586 -8.559 24.121 1.00 92.94 106 ASP A O 1
ATOM 777 N N . SER A 1 107 ? -3.120 -9.901 25.143 1.00 91.88 107 SER A N 1
ATOM 778 C CA . SER A 1 107 ? -2.715 -10.606 23.924 1.00 91.88 107 SER A CA 1
ATOM 779 C C . SER A 1 107 ? -3.873 -11.278 23.174 1.00 91.88 107 SER A C 1
ATOM 781 O O . SER A 1 107 ? -3.787 -11.420 21.954 1.00 91.88 107 SER A O 1
ATOM 783 N N . GLN A 1 108 ? -4.942 -11.685 23.872 1.00 91.25 108 GLN A N 1
ATOM 784 C CA . GLN A 1 108 ? -6.128 -12.277 23.250 1.00 91.25 108 GLN A CA 1
ATOM 785 C C . GLN A 1 108 ? -6.942 -11.218 22.504 1.00 91.25 108 GLN A C 1
ATOM 787 O O . GLN A 1 108 ? -7.319 -11.444 21.356 1.00 91.25 108 GLN A O 1
ATOM 792 N N . VAL A 1 109 ? -7.126 -10.038 23.104 1.00 90.44 109 VAL A N 1
ATOM 793 C CA . VAL A 1 109 ? -7.804 -8.897 22.468 1.00 90.44 109 VAL A CA 1
ATOM 794 C C . VAL A 1 109 ? -7.048 -8.468 21.213 1.00 90.44 109 VAL A C 1
ATOM 796 O O . VAL A 1 109 ? -7.634 -8.359 20.138 1.00 90.44 109 VAL A O 1
ATOM 799 N N . LEU A 1 110 ? -5.721 -8.334 21.297 1.00 90.25 110 LEU A N 1
ATOM 800 C CA . LEU A 1 110 ? -4.894 -8.001 20.132 1.00 90.25 110 LEU A CA 1
ATOM 801 C C . LEU A 1 110 ? -4.967 -9.057 19.019 1.00 90.25 110 LEU A C 1
ATOM 803 O O . LEU A 1 110 ? -4.899 -8.708 17.839 1.00 90.25 110 LEU A O 1
ATOM 807 N N . ALA A 1 111 ? -5.100 -10.340 19.368 1.00 90.75 111 ALA A N 1
ATOM 808 C CA . ALA A 1 111 ? -5.267 -11.408 18.387 1.00 90.75 111 ALA A CA 1
ATOM 809 C C . ALA A 1 111 ? -6.618 -11.315 17.659 1.00 90.75 111 ALA A C 1
ATOM 811 O O . ALA A 1 111 ? -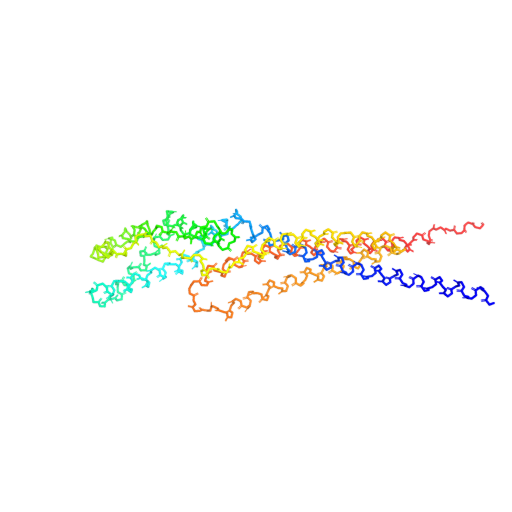6.660 -11.515 16.445 1.00 90.75 111 ALA A O 1
ATOM 812 N N . ILE A 1 112 ? -7.692 -10.962 18.369 1.00 89.88 112 ILE A N 1
ATOM 813 C CA . ILE A 1 112 ? -9.032 -10.766 17.794 1.00 89.88 112 ILE A CA 1
ATOM 814 C C . ILE A 1 112 ? -9.040 -9.558 16.868 1.00 89.88 112 ILE A C 1
ATOM 816 O O . ILE A 1 112 ? -9.441 -9.684 15.718 1.00 89.88 112 ILE A O 1
ATOM 820 N N . VAL A 1 113 ? -8.500 -8.422 17.314 1.00 88.12 113 VAL A N 1
ATOM 821 C CA . VAL A 1 113 ? -8.395 -7.208 16.490 1.00 88.12 113 VAL A CA 1
ATOM 822 C C . VAL A 1 113 ? -7.591 -7.473 15.214 1.00 88.12 113 VAL A C 1
ATOM 824 O O . VAL A 1 113 ? -7.992 -7.068 14.124 1.00 88.12 113 VAL A O 1
ATOM 827 N N . ARG A 1 114 ? -6.475 -8.206 15.319 1.00 88.69 114 ARG A N 1
ATOM 828 C CA . ARG A 1 114 ? -5.693 -8.625 14.148 1.00 88.69 114 ARG A CA 1
ATOM 829 C C . ARG A 1 114 ? -6.509 -9.518 13.211 1.00 88.69 114 ARG A C 1
ATOM 831 O O . ARG A 1 114 ? -6.431 -9.328 12.002 1.00 88.69 114 ARG A O 1
ATOM 838 N N . THR A 1 115 ? -7.235 -10.491 13.756 1.00 89.12 115 THR A N 1
ATOM 839 C CA . THR A 1 115 ? -8.056 -11.426 12.971 1.00 89.12 115 THR A CA 1
ATOM 840 C C . THR A 1 115 ? -9.161 -10.671 12.241 1.00 89.12 115 THR A C 1
ATOM 842 O O . THR A 1 115 ? -9.253 -10.787 11.027 1.00 89.12 115 THR A O 1
ATOM 845 N N . ALA A 1 116 ? -9.869 -9.774 12.933 1.00 87.88 116 ALA A N 1
ATOM 846 C CA . ALA A 1 116 ? -10.887 -8.908 12.344 1.00 87.88 116 ALA A CA 1
ATOM 847 C C . ALA A 1 116 ? -10.342 -8.097 11.163 1.00 87.88 116 ALA A C 1
ATOM 849 O O . ALA A 1 116 ? -10.970 -8.019 10.113 1.00 87.88 116 ALA A O 1
ATOM 850 N N . PHE A 1 117 ? -9.147 -7.516 11.312 1.00 85.44 117 PHE A N 1
ATOM 851 C CA . PHE A 1 117 ? -8.521 -6.737 10.246 1.00 85.44 117 PHE A CA 1
ATOM 852 C C . PHE A 1 117 ? -8.172 -7.600 9.027 1.00 85.44 117 PHE A C 1
ATOM 854 O O . PHE A 1 117 ? -8.400 -7.189 7.889 1.00 85.44 117 PHE A O 1
ATOM 861 N N . VAL A 1 118 ? -7.612 -8.793 9.254 1.00 87.00 118 VAL A N 1
ATOM 862 C CA . VAL A 1 118 ? -7.258 -9.729 8.178 1.00 87.00 118 VAL A CA 1
ATOM 863 C C . VAL A 1 118 ? -8.510 -10.241 7.473 1.00 87.00 118 VAL A C 1
ATOM 865 O O . VAL A 1 118 ? -8.539 -10.237 6.245 1.00 87.00 118 VAL A O 1
ATOM 868 N N . ASP A 1 119 ? -9.544 -10.617 8.219 1.00 86.81 119 ASP A N 1
ATOM 869 C CA . ASP A 1 119 ? -10.799 -11.129 7.671 1.00 86.81 119 ASP A CA 1
ATOM 870 C C . ASP A 1 119 ? -11.546 -10.044 6.891 1.00 86.81 119 ASP A C 1
ATOM 872 O O . ASP A 1 119 ? -12.005 -10.300 5.780 1.00 86.81 119 ASP A O 1
ATOM 876 N N . LEU A 1 120 ? -11.578 -8.804 7.397 1.00 83.62 120 LEU A N 1
ATOM 877 C CA . LEU A 1 120 ? -12.136 -7.651 6.683 1.00 83.62 120 LEU A CA 1
ATOM 878 C C . LEU A 1 120 ? -11.403 -7.381 5.372 1.00 83.62 120 LEU A C 1
ATOM 880 O O . LEU A 1 120 ? -12.023 -7.162 4.329 1.00 83.62 120 LEU A O 1
ATOM 884 N N . TYR A 1 121 ? -10.076 -7.436 5.404 1.00 83.88 121 TYR A N 1
ATOM 885 C CA . TYR A 1 121 ? -9.274 -7.281 4.204 1.00 83.88 121 TYR A CA 1
ATOM 886 C C . TYR A 1 121 ? -9.506 -8.426 3.202 1.00 83.88 121 TYR A C 1
ATOM 888 O O . TYR A 1 121 ? -9.665 -8.178 2.003 1.00 83.88 121 TYR A O 1
ATOM 896 N N . GLN A 1 122 ? -9.551 -9.677 3.667 1.00 83.44 122 GLN A N 1
ATOM 897 C CA . GLN A 1 122 ? -9.804 -10.840 2.812 1.00 83.44 122 GLN A CA 1
ATOM 898 C C . GLN A 1 122 ? -11.221 -10.823 2.240 1.00 83.44 122 GLN A C 1
ATOM 900 O O . GLN A 1 122 ? -11.414 -11.193 1.084 1.00 83.44 122 GLN A O 1
ATOM 905 N N . ALA A 1 123 ? -12.210 -10.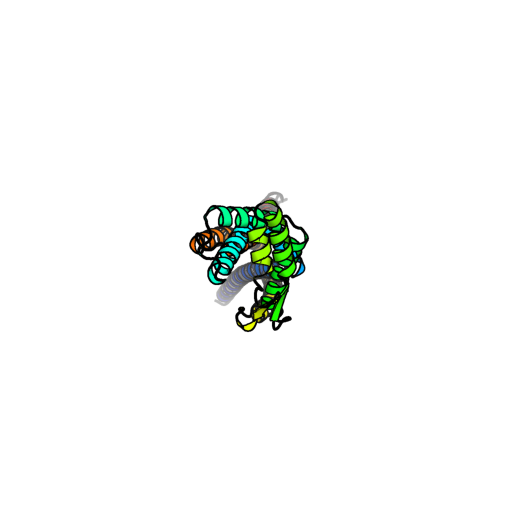352 2.996 1.00 83.00 123 ALA A N 1
ATOM 906 C CA . ALA A 1 123 ? -13.557 -10.139 2.485 1.00 83.00 123 ALA A CA 1
ATOM 907 C C . ALA A 1 123 ? -13.555 -9.105 1.353 1.00 83.00 123 ALA A C 1
ATOM 909 O O . ALA A 1 123 ? -14.082 -9.380 0.276 1.00 83.00 123 ALA A O 1
ATOM 910 N N . ALA A 1 124 ? -12.872 -7.970 1.545 1.00 78.69 124 ALA A N 1
ATOM 911 C CA . ALA A 1 124 ? -12.782 -6.914 0.538 1.00 78.69 124 ALA A CA 1
ATOM 912 C C . ALA A 1 124 ? -12.025 -7.335 -0.740 1.00 78.69 124 ALA A C 1
ATOM 914 O O . ALA A 1 124 ? -12.282 -6.793 -1.817 1.00 78.69 124 ALA A O 1
ATOM 915 N N . THR A 1 125 ? -11.082 -8.281 -0.646 1.00 77.25 125 THR A N 1
ATOM 916 C CA . THR A 1 125 ? -10.172 -8.635 -1.755 1.00 77.25 125 THR A CA 1
ATOM 917 C C . THR A 1 125 ? -10.408 -10.008 -2.385 1.00 77.25 125 THR A C 1
ATOM 919 O O . THR A 1 125 ? -10.214 -10.150 -3.594 1.00 77.25 125 THR A O 1
ATOM 922 N N . GLU A 1 126 ? -10.846 -11.013 -1.623 1.00 72.94 126 GLU A N 1
ATOM 923 C CA . GLU A 1 126 ? -10.955 -12.411 -2.069 1.00 72.94 126 GLU A CA 1
ATOM 924 C C . GLU A 1 126 ? -12.391 -12.971 -2.099 1.00 72.94 126 GLU A C 1
ATOM 926 O O . GLU A 1 126 ? -12.587 -14.056 -2.651 1.00 72.94 126 GLU A O 1
ATOM 931 N N . PHE A 1 127 ? -13.399 -12.258 -1.572 1.00 59.50 127 PHE A N 1
ATOM 932 C CA . PHE A 1 127 ? -14.809 -12.701 -1.539 1.00 59.50 127 PHE A CA 1
ATOM 933 C C . PHE A 1 127 ? -14.990 -14.104 -0.921 1.00 59.50 127 PHE A C 1
ATOM 935 O O . PHE A 1 127 ? -15.709 -14.956 -1.447 1.00 59.50 127 PHE A O 1
ATOM 942 N N . ARG A 1 128 ? -14.263 -14.396 0.166 1.00 60.91 128 ARG A N 1
ATOM 943 C CA . ARG A 1 128 ? -14.326 -15.709 0.838 1.00 60.91 128 ARG A CA 1
ATOM 944 C C . ARG A 1 128 ? -15.319 -15.784 1.988 1.00 60.91 128 ARG A C 1
ATOM 946 O O . ARG A 1 128 ? -15.619 -16.889 2.430 1.00 60.91 128 ARG A O 1
ATOM 953 N N . LEU A 1 129 ? -15.809 -14.646 2.458 1.00 61.72 129 LEU A N 1
ATOM 954 C CA . LEU A 1 129 ? -16.710 -14.555 3.595 1.00 61.72 129 LEU A CA 1
ATOM 955 C C . LEU A 1 129 ? -17.917 -13.746 3.137 1.00 61.72 129 LEU A C 1
ATOM 957 O O . LEU A 1 129 ? -17.747 -12.603 2.737 1.00 61.72 129 LEU A O 1
ATOM 961 N N . ASP A 1 130 ? -19.105 -14.350 3.148 1.00 71.31 130 ASP A N 1
ATOM 962 C CA . ASP A 1 130 ? -20.357 -13.609 2.946 1.00 71.31 130 ASP A CA 1
ATOM 963 C C . ASP A 1 130 ? -20.645 -12.719 4.174 1.00 71.31 130 ASP A C 1
ATOM 965 O O . ASP A 1 130 ? -21.264 -11.659 4.071 1.00 71.31 130 ASP A O 1
ATOM 969 N N . GLU A 1 131 ? -20.108 -13.114 5.329 1.00 79.50 131 GLU A N 1
ATOM 970 C CA . GLU A 1 131 ? -20.310 -12.496 6.631 1.00 79.50 131 GLU A CA 1
ATOM 971 C C . GLU A 1 131 ? -19.030 -12.637 7.460 1.00 79.50 131 GLU A C 1
ATOM 973 O O . GLU A 1 131 ? -18.446 -13.723 7.539 1.00 79.50 131 GLU A O 1
ATOM 978 N N . ILE A 1 132 ? -18.573 -11.534 8.054 1.00 80.69 132 ILE A N 1
ATOM 979 C CA . ILE A 1 132 ? -17.483 -11.559 9.031 1.00 80.69 132 ILE A CA 1
ATOM 980 C C . ILE A 1 132 ? -18.127 -11.526 10.399 1.00 80.69 132 ILE A C 1
ATOM 982 O O . ILE A 1 132 ? -18.732 -10.526 10.772 1.00 80.69 132 ILE A O 1
ATOM 986 N N . SER A 1 133 ? -17.981 -12.621 11.127 1.00 84.50 133 SER A N 1
ATOM 987 C CA . SER A 1 133 ? -18.405 -12.735 12.510 1.00 84.50 133 SER A CA 1
ATOM 988 C C . SER A 1 133 ? -17.204 -12.490 13.418 1.00 84.50 133 SER A C 1
ATOM 990 O O . SER A 1 133 ? -16.168 -13.153 13.297 1.00 84.50 133 SER A O 1
ATOM 992 N N . LEU A 1 134 ? -17.329 -11.507 14.304 1.00 83.75 134 LEU A N 1
ATOM 993 C CA . LEU A 1 134 ? -16.324 -11.200 15.307 1.00 83.75 134 LEU A CA 1
ATOM 994 C C . LEU A 1 134 ? -16.856 -11.531 16.698 1.00 83.75 134 LEU A C 1
ATOM 996 O O . LEU A 1 134 ? -17.767 -10.862 17.182 1.00 83.75 134 LEU A O 1
ATOM 1000 N N . ASP A 1 135 ? -16.245 -12.521 17.350 1.00 86.38 135 ASP A N 1
ATOM 1001 C CA . ASP A 1 135 ? -16.496 -12.815 18.762 1.00 86.38 135 ASP A CA 1
ATOM 1002 C C . ASP A 1 135 ? -15.895 -11.705 19.638 1.00 86.38 135 ASP A C 1
ATOM 1004 O O . ASP A 1 135 ? -14.671 -11.572 19.772 1.00 86.38 135 ASP A O 1
ATOM 1008 N N . ILE A 1 136 ? -16.769 -10.884 20.218 1.00 86.31 136 ILE A N 1
ATOM 1009 C CA . ILE A 1 136 ? -16.401 -9.769 21.095 1.00 86.31 136 ILE A CA 1
ATOM 1010 C C . ILE A 1 136 ? -16.343 -10.174 22.572 1.00 86.31 136 ILE A C 1
ATOM 1012 O O . ILE A 1 136 ? -15.914 -9.365 23.404 1.00 86.31 136 ILE A O 1
ATOM 1016 N N . ALA A 1 137 ? -16.715 -11.411 22.926 1.00 88.62 137 ALA A N 1
ATOM 1017 C CA . ALA A 1 137 ? -16.724 -11.865 24.314 1.00 88.62 137 ALA A CA 1
ATOM 1018 C C . ALA A 1 137 ? -15.359 -11.693 25.006 1.00 88.62 137 ALA A C 1
ATOM 1020 O O . ALA A 1 137 ? -15.336 -11.182 26.127 1.00 88.62 137 ALA A O 1
ATOM 1021 N N . PRO A 1 138 ? -14.204 -11.985 24.372 1.00 89.38 138 PRO A N 1
ATOM 1022 C CA . PRO A 1 138 ? -12.915 -11.802 25.038 1.00 89.38 138 PRO A CA 1
ATOM 1023 C C . PRO A 1 138 ? -12.559 -10.327 25.279 1.00 89.38 138 PRO A C 1
ATOM 1025 O O . PRO A 1 138 ? -11.848 -10.020 26.236 1.00 89.38 138 PRO A O 1
ATOM 1028 N N . ILE A 1 139 ? -13.072 -9.406 24.451 1.00 89.62 139 ILE A N 1
ATOM 1029 C CA . ILE A 1 139 ? -12.916 -7.957 24.653 1.00 89.62 139 ILE A CA 1
ATOM 1030 C C . ILE A 1 139 ? -13.733 -7.523 25.872 1.00 89.62 139 ILE A C 1
ATOM 1032 O O . ILE A 1 139 ? -13.207 -6.841 26.754 1.00 89.62 139 ILE A O 1
ATOM 1036 N N . ARG A 1 140 ? -14.989 -7.980 25.968 1.00 89.25 140 ARG A N 1
ATOM 1037 C CA . ARG A 1 140 ? -15.837 -7.756 27.147 1.00 89.25 140 ARG A CA 1
ATOM 1038 C C . ARG A 1 140 ? -15.189 -8.319 28.409 1.00 89.25 140 ARG A C 1
ATOM 1040 O O . ARG A 1 140 ? -15.109 -7.615 29.412 1.00 89.25 140 ARG A O 1
ATOM 1047 N N . ASP A 1 141 ? -14.699 -9.553 28.367 1.00 91.38 141 ASP A N 1
ATOM 1048 C CA . ASP A 1 141 ? -14.084 -10.214 29.520 1.00 91.38 141 ASP A CA 1
ATOM 1049 C C . ASP A 1 141 ? -12.830 -9.472 29.998 1.00 91.38 141 ASP A C 1
ATOM 1051 O O . ASP A 1 141 ? -12.614 -9.331 31.204 1.00 91.38 141 ASP A O 1
ATOM 1055 N N . ALA A 1 142 ? -12.005 -8.974 29.070 1.00 92.06 142 ALA A N 1
ATOM 1056 C CA . ALA A 1 142 ? -10.846 -8.150 29.397 1.00 92.06 142 ALA A CA 1
ATOM 1057 C C . ALA A 1 142 ? -11.264 -6.819 30.045 1.00 92.06 142 ALA A C 1
ATOM 1059 O O . ALA A 1 142 ? -10.696 -6.434 31.071 1.00 92.06 142 ALA A O 1
ATOM 1060 N N . LEU A 1 143 ? -12.300 -6.164 29.512 1.00 90.19 143 LEU A N 1
ATOM 1061 C CA . LEU A 1 143 ? -12.832 -4.917 30.061 1.00 90.19 143 LEU A CA 1
ATOM 1062 C C . LEU A 1 143 ? -13.417 -5.107 31.469 1.00 90.19 143 LEU A C 1
ATOM 1064 O O . LEU A 1 143 ? -13.050 -4.382 32.392 1.00 90.19 143 LEU A O 1
ATOM 1068 N N . VAL A 1 144 ? -14.277 -6.111 31.669 1.00 92.00 144 VAL A N 1
ATOM 1069 C CA . VAL A 1 144 ? -14.877 -6.439 32.977 1.00 92.00 144 VAL A CA 1
ATOM 1070 C C . VAL A 1 144 ? -13.789 -6.755 34.000 1.00 92.00 144 VAL A C 1
ATOM 1072 O O . VAL A 1 144 ? -13.841 -6.281 35.139 1.00 92.00 144 VAL A O 1
ATOM 1075 N N . ARG A 1 145 ? -12.758 -7.508 33.602 1.00 93.88 145 ARG A N 1
ATOM 1076 C CA . ARG A 1 145 ? -11.605 -7.819 34.456 1.00 93.88 145 ARG A CA 1
ATOM 1077 C C . ARG A 1 145 ? -10.828 -6.560 34.852 1.00 93.88 145 ARG A C 1
ATOM 1079 O O . ARG A 1 145 ? -10.417 -6.463 36.008 1.00 93.88 145 ARG A O 1
ATOM 1086 N N . GLY A 1 146 ? -10.655 -5.613 33.928 1.00 90.56 146 GLY A N 1
ATOM 1087 C CA . GLY A 1 146 ? -10.028 -4.311 34.181 1.00 90.56 146 GLY A CA 1
ATOM 1088 C C . GLY A 1 146 ? -10.860 -3.397 35.087 1.00 90.56 146 GLY A C 1
ATOM 1089 O O . GLY A 1 146 ? -10.303 -2.725 35.952 1.00 90.56 146 GLY A O 1
ATOM 1090 N N . LEU A 1 147 ? -12.189 -3.430 34.952 1.00 90.88 147 LEU A N 1
ATOM 1091 C CA . LEU A 1 147 ? -13.121 -2.616 35.740 1.00 90.88 147 LEU A CA 1
ATOM 1092 C C . LEU A 1 147 ? -13.367 -3.148 37.151 1.00 90.88 147 LEU A C 1
ATOM 1094 O O . LEU A 1 147 ? -13.495 -2.359 38.079 1.00 90.88 147 LEU A O 1
ATOM 1098 N N . THR A 1 148 ? -13.399 -4.469 37.340 1.00 93.75 148 THR A N 1
ATOM 1099 C CA . THR A 1 148 ? -13.696 -5.117 38.633 1.00 93.75 148 THR A CA 1
ATOM 1100 C C . THR A 1 148 ? -12.934 -4.531 39.838 1.00 93.75 148 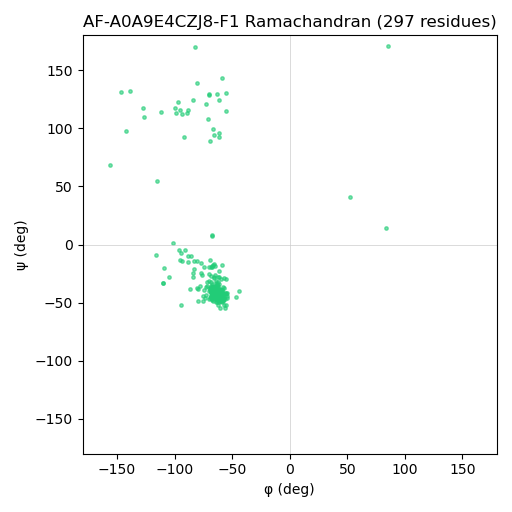THR A C 1
ATOM 1102 O O . THR A 1 148 ? -13.561 -4.335 40.880 1.00 93.75 148 THR A O 1
ATOM 1105 N N . PRO A 1 149 ? -11.613 -4.253 39.775 1.00 91.75 149 PRO A N 1
ATOM 1106 C CA . PRO A 1 149 ? -10.893 -3.662 40.905 1.00 91.75 149 PRO A CA 1
ATOM 1107 C C . PRO A 1 149 ? -11.180 -2.168 41.135 1.00 91.75 149 PRO A C 1
ATOM 1109 O O . PRO A 1 149 ? -10.904 -1.683 42.232 1.00 91.75 149 PRO A O 1
ATOM 1112 N N . VAL A 1 150 ? -11.691 -1.445 40.132 1.00 90.81 150 VAL A N 1
ATOM 1113 C CA . VAL A 1 150 ? -11.950 0.005 40.184 1.00 90.81 150 VAL A CA 1
ATOM 1114 C C . VAL A 1 150 ? -13.400 0.276 40.578 1.00 90.81 150 VAL A C 1
ATOM 1116 O O . VAL A 1 150 ? -13.648 0.984 41.551 1.00 90.81 150 VAL A O 1
ATOM 1119 N N . ASP A 1 151 ? -14.342 -0.348 39.869 1.00 89.69 151 ASP A N 1
ATOM 1120 C CA . ASP A 1 151 ? -15.775 -0.273 40.131 1.00 89.69 151 ASP A CA 1
ATOM 1121 C C . ASP A 1 151 ? -16.457 -1.640 39.892 1.00 89.69 151 ASP A C 1
ATOM 1123 O O . ASP A 1 151 ? -16.820 -1.998 38.764 1.00 89.69 151 ASP A O 1
ATOM 1127 N N . PRO A 1 152 ? -16.678 -2.427 40.964 1.00 90.25 152 PRO A N 1
ATOM 1128 C CA . PRO A 1 152 ? -17.361 -3.714 40.872 1.00 90.25 152 PRO A CA 1
ATOM 1129 C C . PRO A 1 152 ? -18.833 -3.612 40.449 1.00 90.25 152 PRO A C 1
ATOM 1131 O O . PRO A 1 152 ? -19.382 -4.584 39.929 1.00 90.25 152 PRO A O 1
ATOM 1134 N N . GLN A 1 153 ? -19.504 -2.485 40.720 1.00 87.38 153 GLN A N 1
ATOM 1135 C CA . GLN A 1 153 ? -20.916 -2.317 40.373 1.00 87.38 153 GLN A CA 1
ATOM 1136 C C . GLN A 1 153 ? -21.063 -2.086 38.873 1.00 87.38 153 GLN A C 1
ATOM 1138 O O . GLN A 1 153 ? -21.894 -2.749 38.248 1.00 87.38 153 GLN A O 1
ATOM 1143 N N . LEU A 1 154 ? -20.210 -1.230 38.306 1.00 84.62 154 LEU A N 1
ATOM 1144 C CA . LEU A 1 154 ? -20.143 -0.966 36.872 1.00 84.62 154 LEU A CA 1
ATOM 1145 C C . LEU A 1 154 ? -19.705 -2.213 36.090 1.00 84.62 154 LEU A C 1
ATOM 1147 O O . LEU A 1 154 ? -20.329 -2.565 35.091 1.00 84.62 154 LEU A O 1
ATOM 1151 N N . ALA A 1 155 ? -18.712 -2.957 36.589 1.00 88.62 155 ALA A N 1
ATOM 1152 C CA . ALA A 1 155 ? -18.302 -4.233 35.994 1.00 88.62 155 ALA A CA 1
ATOM 1153 C C . ALA A 1 155 ? -19.466 -5.242 35.932 1.00 88.62 155 ALA A C 1
ATOM 1155 O O . ALA A 1 155 ? -19.764 -5.793 34.873 1.00 88.62 155 ALA A O 1
ATOM 1156 N N . ALA A 1 156 ? -20.188 -5.422 37.046 1.00 87.94 156 ALA A N 1
ATOM 1157 C CA . ALA A 1 156 ? -21.356 -6.303 37.110 1.00 87.94 156 ALA A CA 1
ATOM 1158 C C . ALA A 1 156 ? -22.547 -5.791 36.284 1.00 87.94 156 ALA A C 1
ATOM 1160 O O . ALA A 1 156 ? -23.494 -6.543 36.036 1.00 87.94 156 ALA A O 1
ATOM 1161 N N . GLN A 1 157 ? -22.563 -4.505 35.937 1.00 83.38 157 GLN A N 1
ATOM 1162 C CA . GLN A 1 157 ? -23.564 -3.915 35.063 1.00 83.38 157 GLN A CA 1
ATOM 1163 C C . GLN A 1 157 ? -23.246 -4.206 33.600 1.00 83.38 157 GLN A C 1
ATOM 1165 O O . GLN A 1 157 ? -24.123 -4.708 32.908 1.00 83.38 157 GLN A O 1
ATOM 1170 N N . ILE A 1 158 ? -22.005 -3.989 33.164 1.00 81.25 158 ILE A N 1
ATOM 1171 C CA . ILE A 1 158 ? -21.548 -4.338 31.812 1.00 81.25 158 ILE A CA 1
ATOM 1172 C C . ILE A 1 158 ? -21.714 -5.838 31.548 1.00 81.25 158 ILE A C 1
ATOM 1174 O O . ILE A 1 158 ? -22.170 -6.219 30.479 1.00 81.25 158 ILE A O 1
ATOM 1178 N N . GLU A 1 159 ? -21.435 -6.690 32.537 1.00 85.00 159 GLU A N 1
ATOM 1179 C CA . GLU A 1 159 ? -21.667 -8.138 32.436 1.00 85.00 159 GLU A CA 1
ATOM 1180 C C . GLU A 1 159 ? -23.156 -8.491 32.243 1.00 85.00 159 GLU A C 1
ATOM 1182 O O . GLU A 1 159 ? -23.493 -9.468 31.576 1.00 85.00 159 GLU A O 1
ATOM 1187 N N . ARG A 1 160 ? -24.067 -7.690 32.813 1.00 81.62 160 ARG A N 1
ATOM 1188 C CA . ARG A 1 160 ? -25.523 -7.863 32.669 1.00 81.62 160 ARG A CA 1
ATOM 1189 C C . ARG A 1 160 ? -26.081 -7.233 31.399 1.00 81.62 160 ARG A C 1
ATOM 1191 O O . ARG A 1 160 ? -27.139 -7.668 30.943 1.00 81.62 160 ARG A O 1
ATOM 1198 N N . THR A 1 161 ? -25.409 -6.226 30.851 1.00 72.81 161 THR A N 1
ATOM 1199 C CA . THR A 1 161 ? -25.718 -5.673 29.537 1.00 72.81 161 THR A CA 1
ATOM 1200 C C . THR A 1 161 ? -25.340 -6.724 28.500 1.00 72.81 161 THR A C 1
ATOM 1202 O O . THR A 1 161 ? -24.212 -6.776 28.018 1.00 72.81 161 THR A O 1
ATOM 1205 N N . GLN A 1 162 ? -26.289 -7.605 28.176 1.00 60.91 162 GLN A N 1
ATOM 1206 C CA . GLN A 1 162 ? -26.197 -8.431 26.979 1.00 60.91 162 GLN A CA 1
ATOM 1207 C C . GLN A 1 162 ? -26.172 -7.484 25.780 1.00 60.91 162 GLN A C 1
ATOM 1209 O O . GLN A 1 162 ? -27.218 -7.030 25.317 1.00 60.91 162 GLN A O 1
ATOM 1214 N N . ILE A 1 163 ? -24.970 -7.168 25.295 1.00 63.34 163 ILE A N 1
ATOM 1215 C CA . ILE A 1 163 ? -24.787 -6.784 23.898 1.00 63.34 163 ILE A CA 1
ATOM 1216 C C . ILE A 1 163 ? -25.390 -7.958 23.126 1.00 63.34 163 ILE A C 1
ATOM 1218 O O . ILE A 1 163 ? -25.001 -9.099 23.362 1.00 63.34 163 ILE A O 1
ATOM 1222 N N . ALA A 1 164 ? -26.476 -7.690 22.398 1.00 52.81 164 ALA A N 1
ATOM 1223 C CA . ALA A 1 164 ? -27.526 -8.671 22.112 1.00 52.81 164 ALA A CA 1
ATOM 1224 C C . ALA A 1 164 ? -27.045 -9.933 21.380 1.00 52.81 164 ALA A C 1
ATOM 1226 O O . ALA A 1 164 ? -27.716 -10.955 21.478 1.00 52.81 164 ALA A O 1
ATOM 1227 N N . ASP A 1 165 ? -25.864 -9.883 20.771 1.00 61.00 165 ASP A N 1
ATOM 1228 C CA . ASP A 1 165 ? -25.106 -11.026 20.300 1.00 61.00 165 ASP A CA 1
ATOM 1229 C C . ASP A 1 165 ? -23.624 -10.778 20.648 1.00 61.00 165 ASP A C 1
ATOM 1231 O O . ASP A 1 165 ? -23.091 -9.700 20.382 1.00 61.00 165 ASP A O 1
ATOM 1235 N N . ASP A 1 166 ? -22.937 -11.769 21.233 1.00 67.00 166 ASP A N 1
ATOM 1236 C CA . ASP A 1 166 ? -21.469 -11.744 21.450 1.00 67.00 166 ASP A CA 1
ATOM 1237 C C . ASP A 1 166 ? -20.692 -11.812 20.116 1.00 67.00 166 ASP A C 1
ATOM 1239 O O . ASP A 1 166 ? -19.470 -11.938 20.087 1.00 67.00 166 ASP A O 1
ATOM 1243 N N . GLU A 1 167 ? -21.415 -11.717 19.007 1.00 73.44 167 GLU A N 1
ATOM 1244 C CA . GLU A 1 167 ? -20.980 -11.899 17.644 1.00 73.44 167 GLU A CA 1
ATOM 1245 C C . GLU A 1 167 ? -21.387 -10.655 16.851 1.00 73.44 167 GLU A C 1
ATOM 1247 O O . GLU A 1 167 ? -22.569 -10.401 16.620 1.00 73.44 167 GLU A O 1
ATOM 1252 N N . VAL A 1 168 ? -20.408 -9.844 16.454 1.00 73.31 168 VAL A N 1
ATOM 1253 C CA . VAL A 1 168 ? -20.656 -8.712 15.557 1.00 73.31 168 VAL A CA 1
ATOM 1254 C C . VAL A 1 168 ? -20.511 -9.210 14.130 1.00 73.31 168 VAL A C 1
ATOM 1256 O O . VAL A 1 168 ? -19.414 -9.570 13.704 1.00 73.31 168 VAL A O 1
ATOM 1259 N N . THR A 1 169 ? -21.620 -9.220 13.398 1.00 77.31 169 THR A N 1
ATOM 1260 C CA . THR A 1 169 ? -21.666 -9.625 11.994 1.00 77.31 169 THR A CA 1
ATOM 1261 C C . THR A 1 169 ? -21.568 -8.405 11.090 1.00 77.31 169 THR A C 1
ATOM 1263 O O . THR A 1 169 ? -22.456 -7.549 11.088 1.00 77.31 169 THR A O 1
ATOM 1266 N N . VAL A 1 170 ? -20.500 -8.317 10.303 1.00 76.62 170 VAL A N 1
ATOM 1267 C CA . VAL A 1 170 ? -20.348 -7.292 9.266 1.00 76.62 170 VAL A CA 1
ATOM 1268 C C . VAL A 1 170 ? -20.702 -7.912 7.920 1.00 76.62 170 VAL A C 1
ATOM 1270 O O . VAL A 1 170 ? -20.047 -8.856 7.466 1.00 76.62 170 VAL A O 1
ATOM 1273 N N . ALA A 1 171 ? -21.751 -7.377 7.293 1.00 76.75 171 ALA A N 1
ATOM 1274 C CA . ALA A 1 171 ? -22.165 -7.781 5.960 1.00 76.75 171 ALA A CA 1
ATOM 1275 C C . ALA A 1 171 ? -21.132 -7.301 4.930 1.00 76.75 171 ALA A C 1
ATOM 1277 O O . ALA A 1 171 ? -20.695 -6.148 4.934 1.00 76.75 171 ALA A O 1
ATOM 1278 N N . THR A 1 172 ? -20.689 -8.210 4.067 1.00 73.75 172 THR A N 1
ATOM 1279 C CA . THR A 1 172 ? -19.591 -7.941 3.124 1.00 73.75 172 THR A CA 1
ATOM 1280 C C . THR A 1 172 ? -20.051 -7.282 1.825 1.00 73.75 172 THR A C 1
ATOM 1282 O O . THR A 1 172 ? -19.224 -6.790 1.060 1.00 73.75 172 THR A O 1
ATOM 1285 N N . ASP A 1 173 ? -21.361 -7.207 1.586 1.00 77.12 173 ASP A N 1
ATOM 1286 C CA . ASP A 1 173 ? -21.975 -6.575 0.415 1.00 77.12 173 ASP A CA 1
ATOM 1287 C C . ASP A 1 173 ? -21.846 -5.043 0.405 1.00 77.12 173 ASP A C 1
ATOM 1289 O O . ASP A 1 173 ? -21.933 -4.425 -0.659 1.00 77.12 173 ASP A O 1
ATOM 1293 N N . GLU A 1 174 ? -21.575 -4.433 1.560 1.00 74.31 174 GLU A N 1
ATOM 1294 C CA . GLU A 1 174 ? -21.264 -3.005 1.680 1.00 74.31 174 GLU A CA 1
ATOM 1295 C C . GLU A 1 174 ? -19.800 -2.671 1.337 1.00 74.31 174 GLU A C 1
ATOM 1297 O O . GLU A 1 174 ? -19.461 -1.504 1.108 1.00 74.31 174 GLU A O 1
ATOM 1302 N N . LEU A 1 175 ? -18.917 -3.675 1.264 1.00 73.56 175 LEU A N 1
ATOM 1303 C CA . LEU A 1 175 ? -17.504 -3.462 0.962 1.00 73.56 175 LEU A CA 1
ATOM 1304 C C . LEU A 1 175 ? -17.284 -3.284 -0.551 1.00 73.56 175 LEU A C 1
ATOM 1306 O O . LEU A 1 175 ? -17.872 -3.995 -1.370 1.00 73.56 175 LEU A O 1
ATOM 1310 N N . PRO A 1 176 ? -16.410 -2.349 -0.972 1.00 75.12 176 PRO A N 1
ATOM 1311 C CA . PRO A 1 176 ? -16.080 -2.193 -2.382 1.00 75.12 176 PRO A CA 1
ATOM 1312 C C . PRO A 1 176 ? -15.395 -3.458 -2.922 1.00 75.12 176 PRO A C 1
ATOM 1314 O O . PRO A 1 176 ? -14.400 -3.910 -2.365 1.00 75.12 176 PRO A O 1
ATOM 1317 N N . ASP A 1 177 ? -15.887 -3.993 -4.046 1.00 75.88 177 ASP A N 1
ATOM 1318 C CA . ASP A 1 177 ? -15.285 -5.150 -4.727 1.00 75.88 177 ASP A CA 1
ATOM 1319 C C . ASP A 1 177 ? -13.902 -4.790 -5.305 1.00 75.88 177 ASP A C 1
ATOM 1321 O O . ASP A 1 177 ? -13.783 -4.201 -6.390 1.00 75.88 177 ASP A O 1
ATOM 1325 N N . LEU A 1 178 ? -12.842 -5.160 -4.578 1.00 80.94 178 LEU A N 1
ATOM 1326 C CA . LEU A 1 178 ? -11.456 -4.967 -5.009 1.00 80.94 178 LEU A CA 1
ATOM 1327 C C . LEU A 1 178 ? -10.919 -6.137 -5.833 1.00 80.94 178 LEU A C 1
ATOM 1329 O O . LEU A 1 178 ? -9.861 -5.994 -6.446 1.00 80.94 178 LEU A O 1
ATOM 1333 N N . ARG A 1 179 ? -11.632 -7.264 -5.922 1.00 78.50 179 ARG A N 1
ATOM 1334 C CA . ARG A 1 179 ? -11.149 -8.458 -6.625 1.00 78.50 179 ARG A CA 1
ATOM 1335 C C . ARG A 1 179 ? -10.952 -8.194 -8.107 1.00 78.50 179 ARG A C 1
ATOM 1337 O O . ARG A 1 179 ? -9.927 -8.521 -8.704 1.00 78.50 179 ARG A O 1
ATOM 1344 N N . SER A 1 180 ? -11.952 -7.573 -8.730 1.00 81.62 180 SER A N 1
ATOM 1345 C CA . SER A 1 180 ? -11.859 -7.243 -10.152 1.00 81.62 180 SER A CA 1
ATOM 1346 C C . SER A 1 180 ? -10.694 -6.288 -10.433 1.00 81.62 180 SER A C 1
ATOM 1348 O O . SER A 1 180 ? -10.120 -6.320 -11.525 1.00 81.62 180 SER A O 1
ATOM 1350 N N . LEU A 1 181 ? -10.324 -5.461 -9.451 1.00 82.31 181 LEU A N 1
ATOM 1351 C CA . LEU A 1 181 ? -9.183 -4.566 -9.526 1.00 82.31 181 LEU A CA 1
ATOM 1352 C C . LEU A 1 181 ? -7.866 -5.332 -9.355 1.00 82.31 181 LEU A C 1
ATOM 1354 O O . LEU A 1 181 ? -6.989 -5.151 -10.197 1.00 82.31 181 LEU A O 1
ATOM 1358 N N . THR A 1 182 ? -7.733 -6.197 -8.343 1.00 84.31 182 THR A N 1
ATOM 1359 C CA . THR A 1 182 ? -6.522 -7.001 -8.094 1.00 84.31 182 THR A CA 1
ATOM 1360 C C . THR A 1 182 ? -6.231 -7.952 -9.251 1.00 84.31 182 THR A C 1
ATOM 1362 O O . THR A 1 182 ? -5.124 -7.911 -9.784 1.00 84.31 182 THR A O 1
ATOM 1365 N N . ASP A 1 183 ? -7.219 -8.705 -9.745 1.00 86.81 183 ASP A N 1
ATOM 1366 C CA . ASP A 1 183 ? -7.046 -9.631 -10.878 1.00 86.81 183 ASP A CA 1
ATOM 1367 C C . ASP A 1 183 ? -6.597 -8.892 -12.154 1.00 86.81 183 ASP A C 1
ATOM 1369 O O . ASP A 1 183 ? -5.683 -9.317 -12.874 1.00 86.81 183 ASP A O 1
ATOM 1373 N N . ARG A 1 184 ? -7.223 -7.741 -12.446 1.00 88.44 184 ARG A N 1
ATOM 1374 C CA . ARG A 1 184 ? -6.852 -6.911 -13.604 1.00 88.44 184 ARG A CA 1
ATOM 1375 C C . ARG A 1 184 ? -5.475 -6.298 -13.429 1.00 88.44 184 ARG A C 1
ATOM 1377 O O . ARG A 1 184 ? -4.732 -6.214 -14.407 1.00 88.44 184 ARG A O 1
ATOM 1384 N N . LEU A 1 185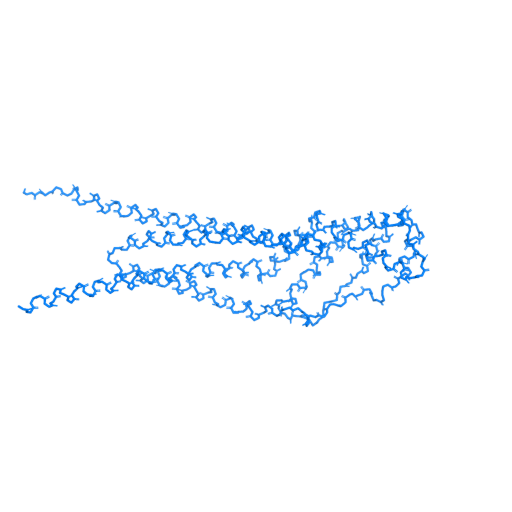 ? -5.142 -5.863 -12.219 1.00 88.75 185 LEU A N 1
ATOM 1385 C CA . LEU A 1 185 ? -3.851 -5.272 -11.919 1.00 88.75 185 LEU A CA 1
ATOM 1386 C C . LEU A 1 185 ? -2.739 -6.316 -12.018 1.00 88.75 185 LEU A C 1
ATOM 1388 O O . LEU A 1 185 ? -1.710 -6.004 -12.617 1.00 88.75 185 LEU A O 1
ATOM 1392 N N . HIS A 1 186 ? -2.975 -7.543 -11.538 1.00 89.12 186 HIS A N 1
ATOM 1393 C CA . HIS A 1 186 ? -2.027 -8.653 -11.606 1.00 89.12 186 HIS A CA 1
ATOM 1394 C C . HIS A 1 186 ? -1.599 -8.928 -13.053 1.00 89.12 186 HIS A C 1
ATOM 1396 O O . HIS A 1 186 ? -0.425 -8.854 -13.424 1.00 89.12 186 HIS A O 1
ATOM 1402 N N . LEU A 1 187 ? -2.586 -9.141 -13.927 1.00 90.75 187 LEU A N 1
ATOM 1403 C CA . LEU A 1 187 ? -2.334 -9.342 -15.352 1.00 90.75 187 LEU A CA 1
ATOM 1404 C C . LEU A 1 187 ? -1.689 -8.103 -15.997 1.00 90.75 187 LEU A C 1
ATOM 1406 O O . LEU A 1 187 ? -0.761 -8.220 -16.804 1.00 90.75 187 LEU A O 1
ATOM 1410 N N . ALA A 1 188 ? -2.178 -6.907 -15.659 1.00 91.50 188 ALA A N 1
ATOM 1411 C CA . ALA A 1 188 ? -1.696 -5.667 -16.250 1.00 91.50 188 ALA A CA 1
ATOM 1412 C C . ALA A 1 188 ? -0.220 -5.415 -15.933 1.00 91.50 188 ALA A C 1
ATOM 1414 O O . ALA A 1 188 ? 0.525 -5.058 -16.848 1.00 91.50 188 ALA A O 1
ATOM 1415 N N . TRP A 1 189 ? 0.231 -5.626 -14.693 1.00 94.12 189 TRP A N 1
ATOM 1416 C CA . TRP A 1 189 ? 1.617 -5.340 -14.322 1.00 94.12 189 TRP A CA 1
ATOM 1417 C C . TRP A 1 189 ? 2.593 -6.296 -15.009 1.00 94.12 189 TRP A C 1
ATOM 1419 O O . TRP A 1 189 ? 3.620 -5.849 -15.529 1.00 94.12 189 TRP A O 1
ATOM 1429 N N . MET A 1 190 ? 2.244 -7.583 -15.125 1.00 94.12 190 MET A N 1
ATOM 1430 C CA . MET A 1 190 ? 3.058 -8.564 -15.850 1.00 94.12 190 MET A CA 1
ATOM 1431 C C . MET A 1 190 ? 3.198 -8.186 -17.329 1.00 94.12 190 MET A C 1
ATOM 1433 O O . MET A 1 190 ? 4.304 -8.190 -17.881 1.00 94.12 190 MET A O 1
ATOM 1437 N N . LEU A 1 191 ? 2.086 -7.808 -17.970 1.00 93.81 191 LEU A N 1
ATOM 1438 C CA . LEU A 1 191 ? 2.077 -7.371 -19.367 1.00 93.81 191 LEU A CA 1
ATOM 1439 C C . LEU A 1 191 ? 2.878 -6.083 -19.566 1.00 93.81 191 LEU A C 1
ATOM 1441 O O . LEU A 1 191 ? 3.627 -5.971 -20.536 1.00 93.81 191 LEU A O 1
ATOM 1445 N N . GLN A 1 192 ? 2.758 -5.125 -18.649 1.00 93.06 192 GLN A N 1
ATOM 1446 C CA . GLN A 1 192 ? 3.486 -3.860 -18.691 1.00 93.06 192 GLN A CA 1
ATOM 1447 C C . GLN A 1 192 ? 4.996 -4.061 -18.524 1.00 93.06 192 GLN A C 1
ATOM 1449 O O . GLN A 1 192 ? 5.768 -3.482 -19.292 1.00 93.06 192 GLN A O 1
ATOM 1454 N N . LEU A 1 193 ? 5.433 -4.920 -17.597 1.00 93.25 193 LEU A N 1
ATOM 1455 C CA . LEU A 1 193 ? 6.850 -5.259 -17.446 1.00 93.25 193 LEU A CA 1
ATOM 1456 C C . LEU A 1 193 ? 7.391 -5.980 -18.684 1.00 93.25 193 LEU A C 1
ATOM 1458 O O . LEU A 1 193 ? 8.442 -5.600 -19.206 1.00 93.25 193 LEU A O 1
ATOM 1462 N N . GLY A 1 194 ? 6.660 -6.979 -19.189 1.00 93.94 194 GLY A N 1
ATOM 1463 C CA . GLY A 1 194 ? 7.045 -7.734 -20.381 1.00 93.94 194 GLY A CA 1
ATOM 1464 C C . GLY A 1 194 ? 7.146 -6.849 -21.625 1.00 93.94 194 GLY A C 1
ATOM 1465 O O . GLY A 1 194 ? 8.174 -6.841 -22.308 1.00 93.94 194 GLY A O 1
ATOM 1466 N N . PHE A 1 195 ? 6.114 -6.042 -21.888 1.00 94.19 195 PHE A N 1
ATOM 1467 C CA . PHE A 1 195 ? 6.108 -5.066 -22.977 1.00 94.19 195 PHE A CA 1
ATOM 1468 C C . PHE A 1 195 ? 7.218 -4.028 -22.806 1.00 94.19 195 PHE A C 1
ATOM 1470 O O . PHE A 1 195 ? 7.936 -3.728 -23.759 1.00 94.19 195 PHE A O 1
ATOM 1477 N N . GLY A 1 196 ? 7.393 -3.508 -21.591 1.00 92.19 196 GLY A N 1
ATOM 1478 C CA . GLY A 1 196 ? 8.408 -2.516 -21.271 1.00 92.19 196 GLY A CA 1
ATOM 1479 C C . GLY A 1 196 ? 9.823 -3.009 -21.561 1.00 92.19 196 GLY A C 1
ATOM 1480 O O . GLY A 1 196 ? 10.582 -2.354 -22.282 1.00 92.19 196 GLY A O 1
ATOM 1481 N N . ALA A 1 197 ? 10.150 -4.210 -21.082 1.00 93.62 197 ALA A N 1
ATOM 1482 C CA . ALA A 1 197 ? 11.428 -4.862 -21.338 1.00 93.62 197 ALA A CA 1
ATOM 1483 C C . ALA A 1 197 ? 11.639 -5.140 -22.837 1.00 93.62 197 ALA A C 1
ATOM 1485 O O . ALA A 1 197 ? 12.706 -4.833 -23.377 1.00 93.62 197 ALA A O 1
ATOM 1486 N N . ALA A 1 198 ? 10.616 -5.654 -23.529 1.00 93.06 198 ALA A N 1
ATOM 1487 C CA . ALA A 1 198 ? 10.681 -5.940 -24.960 1.00 93.06 198 ALA A CA 1
ATOM 1488 C C . ALA A 1 198 ? 10.881 -4.668 -25.803 1.00 93.06 198 ALA A C 1
ATOM 1490 O O . ALA A 1 198 ? 11.747 -4.640 -26.678 1.00 93.06 198 ALA A O 1
ATOM 1491 N N . ALA A 1 199 ? 10.135 -3.596 -25.521 1.00 90.62 199 ALA A N 1
ATOM 1492 C CA . ALA A 1 199 ? 10.217 -2.330 -26.246 1.00 90.62 199 ALA A CA 1
ATOM 1493 C C . ALA A 1 199 ? 11.581 -1.649 -26.0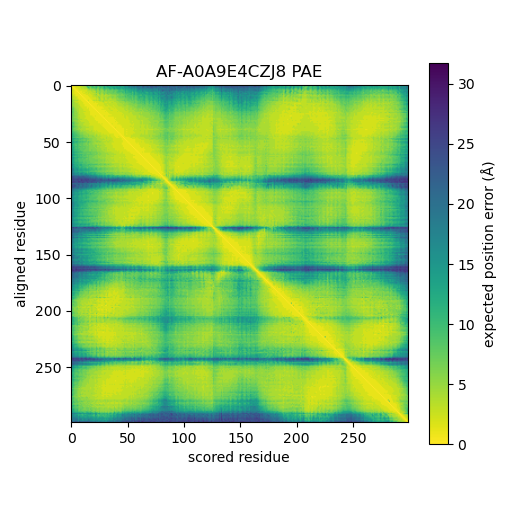58 1.00 90.62 199 ALA A C 1
ATOM 1495 O O . ALA A 1 199 ? 12.192 -1.207 -27.037 1.00 90.62 199 ALA A O 1
ATOM 1496 N N . VAL A 1 200 ? 12.101 -1.618 -24.824 1.00 88.81 200 VAL A N 1
ATOM 1497 C CA . VAL A 1 200 ? 13.444 -1.087 -24.539 1.00 88.81 200 VAL A CA 1
ATOM 1498 C C . VAL A 1 200 ? 14.515 -1.939 -25.221 1.00 88.81 200 VAL A C 1
ATOM 1500 O O . VAL A 1 200 ? 15.398 -1.390 -25.885 1.00 88.81 200 VAL A O 1
ATOM 1503 N N . GLY A 1 201 ? 14.426 -3.269 -25.122 1.00 91.00 201 GLY A N 1
ATOM 1504 C CA . GLY A 1 201 ? 15.356 -4.192 -25.775 1.00 91.00 201 GLY A CA 1
ATOM 1505 C C . GLY A 1 201 ? 15.382 -4.023 -27.296 1.00 91.00 201 GLY A C 1
ATOM 1506 O O . GLY A 1 201 ? 16.453 -3.867 -27.888 1.00 91.00 201 GLY A O 1
ATOM 1507 N N . LEU A 1 202 ? 14.208 -3.957 -27.927 1.00 90.31 202 LEU A N 1
ATOM 1508 C CA . LEU A 1 202 ? 14.065 -3.751 -29.367 1.00 90.31 202 LEU A CA 1
ATOM 1509 C C . LEU A 1 202 ? 14.625 -2.392 -29.806 1.00 90.31 202 LEU A C 1
ATOM 1511 O O . LEU A 1 202 ? 15.368 -2.307 -30.787 1.00 90.31 202 LEU A O 1
ATOM 1515 N N . ALA A 1 203 ? 14.330 -1.325 -29.062 1.00 87.81 203 ALA A N 1
ATOM 1516 C CA . ALA A 1 203 ? 14.862 -0.002 -29.362 1.00 87.81 203 ALA A CA 1
ATOM 1517 C C . ALA A 1 203 ? 16.395 0.038 -29.267 1.00 87.81 203 ALA A C 1
ATOM 1519 O O . ALA A 1 203 ? 17.057 0.646 -30.113 1.00 87.81 203 ALA A O 1
ATOM 1520 N N . LEU A 1 204 ? 16.979 -0.645 -28.277 1.00 88.81 204 LEU A N 1
ATOM 1521 C CA . LEU A 1 204 ? 18.430 -0.777 -28.142 1.00 88.81 204 LEU A CA 1
ATOM 1522 C C . LEU A 1 204 ? 19.056 -1.609 -29.269 1.00 88.81 204 LEU A C 1
ATOM 1524 O O . LEU A 1 204 ? 20.170 -1.289 -29.691 1.00 88.81 204 LEU A O 1
ATOM 1528 N N . ALA A 1 205 ? 18.352 -2.627 -29.771 1.00 89.25 205 ALA A N 1
ATOM 1529 C CA . ALA A 1 205 ? 18.811 -3.471 -30.872 1.00 89.25 205 ALA A CA 1
ATOM 1530 C C . ALA A 1 205 ? 18.825 -2.729 -32.221 1.00 89.25 205 ALA A C 1
ATOM 1532 O O . ALA A 1 205 ? 19.763 -2.882 -33.001 1.00 89.25 205 ALA A O 1
ATOM 1533 N N . ILE A 1 206 ? 17.816 -1.894 -32.488 1.00 88.75 206 ILE A N 1
ATOM 1534 C CA . ILE A 1 206 ? 17.664 -1.203 -33.779 1.00 88.75 206 ILE A CA 1
ATOM 1535 C C . ILE A 1 206 ? 18.493 0.093 -33.840 1.00 88.75 206 ILE A C 1
ATOM 1537 O O . ILE A 1 206 ? 18.892 0.535 -34.922 1.00 88.75 206 ILE A O 1
ATOM 1541 N N . HIS A 1 207 ? 18.760 0.741 -32.700 1.00 86.69 207 HIS A N 1
ATOM 1542 C CA . HIS A 1 207 ? 19.325 2.086 -32.711 1.00 86.69 207 HIS A CA 1
ATOM 1543 C C . HIS A 1 207 ? 20.863 2.109 -32.851 1.00 86.69 207 HIS A C 1
ATOM 1545 O O . HIS A 1 207 ? 21.589 1.624 -31.977 1.00 86.69 207 HIS A O 1
ATOM 1551 N N . PRO A 1 208 ? 21.416 2.812 -33.860 1.00 83.81 208 PRO A N 1
ATOM 1552 C CA . PRO A 1 208 ? 22.860 2.830 -34.136 1.00 83.81 208 PRO A CA 1
ATOM 1553 C C . PRO A 1 208 ? 23.691 3.519 -33.040 1.00 83.81 208 PRO A C 1
ATOM 1555 O O . PRO A 1 208 ? 24.910 3.353 -32.947 1.00 83.81 208 PRO A O 1
ATOM 1558 N N . ARG A 1 209 ? 23.045 4.315 -32.179 1.00 87.00 209 ARG A N 1
ATOM 1559 C CA . ARG A 1 209 ? 23.664 4.954 -31.008 1.00 87.00 209 ARG A CA 1
ATOM 1560 C C . ARG A 1 209 ? 23.048 4.418 -29.717 1.00 87.00 209 ARG A C 1
ATOM 1562 O O . ARG A 1 209 ? 22.556 5.204 -28.910 1.00 87.00 209 ARG A O 1
ATOM 1569 N N . ARG A 1 210 ? 23.050 3.092 -29.537 1.00 87.56 210 ARG A N 1
ATOM 1570 C CA . ARG A 1 210 ? 22.489 2.395 -28.360 1.00 87.56 210 ARG A CA 1
ATOM 1571 C C . ARG A 1 210 ? 22.847 3.044 -27.017 1.00 87.56 210 ARG A C 1
ATOM 1573 O O . ARG A 1 210 ? 21.976 3.244 -26.187 1.00 87.56 210 ARG A O 1
ATOM 1580 N N . PHE A 1 211 ? 24.079 3.523 -26.848 1.00 88.31 211 PHE A N 1
ATOM 1581 C CA . PHE A 1 211 ? 24.534 4.167 -25.605 1.00 88.31 211 PHE A CA 1
ATOM 1582 C C . PHE A 1 211 ? 23.805 5.480 -25.261 1.00 88.31 211 PHE A C 1
ATOM 1584 O O . PHE A 1 211 ? 23.604 5.786 -24.088 1.00 88.31 211 PHE A O 1
ATOM 1591 N N . VAL A 1 212 ? 23.363 6.249 -26.268 1.00 88.31 212 VAL A N 1
ATOM 1592 C CA . VAL A 1 212 ? 22.538 7.452 -26.039 1.00 88.31 212 VAL A CA 1
ATOM 1593 C C . VAL A 1 212 ? 21.156 7.055 -25.524 1.00 88.31 212 VAL A C 1
ATOM 1595 O O . VAL A 1 212 ? 20.634 7.716 -24.631 1.00 88.31 212 VAL A O 1
ATOM 1598 N N . LEU A 1 213 ? 20.580 5.975 -26.062 1.00 88.56 213 LEU A N 1
ATOM 1599 C CA . LEU A 1 213 ? 19.297 5.458 -25.590 1.00 88.56 213 LEU A CA 1
ATOM 1600 C C . LEU A 1 213 ? 19.402 4.884 -24.178 1.00 88.56 213 LEU A C 1
ATOM 1602 O O . LEU A 1 213 ? 18.553 5.217 -23.368 1.00 88.56 213 LEU A O 1
ATOM 1606 N N . VAL A 1 214 ? 20.459 4.132 -23.847 1.00 89.31 214 VAL A N 1
ATOM 1607 C CA . VAL A 1 214 ? 20.692 3.633 -22.474 1.00 89.31 214 VAL A CA 1
ATOM 1608 C C . VAL A 1 214 ? 20.682 4.783 -21.466 1.00 89.31 214 VAL A C 1
ATOM 1610 O O . VAL A 1 214 ? 19.983 4.724 -20.459 1.00 89.31 214 VAL A O 1
ATOM 1613 N N . ARG A 1 215 ? 21.379 5.888 -21.768 1.00 90.88 215 ARG A N 1
ATOM 1614 C CA . ARG A 1 215 ? 21.341 7.076 -20.906 1.00 90.88 215 ARG A CA 1
ATOM 1615 C C . ARG A 1 215 ? 19.924 7.648 -20.765 1.00 90.88 215 ARG A C 1
ATOM 1617 O O . ARG A 1 215 ? 19.544 8.037 -19.667 1.00 90.88 215 ARG A O 1
ATOM 1624 N N . ARG A 1 216 ? 19.151 7.721 -21.857 1.00 91.19 216 ARG A N 1
ATOM 1625 C CA . ARG A 1 216 ? 17.760 8.216 -21.832 1.00 91.19 216 ARG A CA 1
ATOM 1626 C C . ARG A 1 216 ? 16.837 7.306 -21.028 1.00 91.19 216 ARG A C 1
ATOM 1628 O O . ARG A 1 216 ? 16.022 7.831 -20.286 1.00 91.19 216 ARG A O 1
ATOM 1635 N N . VAL A 1 217 ? 16.995 5.986 -21.144 1.00 91.62 217 VAL A N 1
ATOM 1636 C CA . VAL A 1 217 ? 16.275 4.999 -20.328 1.00 91.62 217 VAL A CA 1
ATOM 1637 C C . VAL A 1 217 ? 16.512 5.290 -18.850 1.00 91.62 217 VAL A C 1
ATOM 1639 O O . VAL A 1 217 ? 15.549 5.497 -18.124 1.00 91.62 217 VAL A O 1
ATOM 1642 N N . GLY A 1 218 ? 17.777 5.422 -18.432 1.00 88.50 218 GLY A N 1
ATOM 1643 C CA . GLY A 1 218 ? 18.111 5.757 -17.046 1.00 88.50 218 GLY A CA 1
ATOM 1644 C C . GLY A 1 218 ? 17.474 7.073 -16.581 1.00 88.50 218 GLY A C 1
ATOM 1645 O O . GLY A 1 218 ? 16.845 7.114 -15.535 1.00 88.50 218 GLY A O 1
ATOM 1646 N N . VAL A 1 219 ? 17.541 8.142 -17.382 1.00 93.38 219 VAL A N 1
ATOM 1647 C CA . VAL A 1 219 ? 16.902 9.425 -17.022 1.00 93.38 219 VAL A CA 1
ATOM 1648 C C . VAL A 1 219 ? 15.378 9.301 -16.900 1.00 93.38 219 VAL A C 1
ATOM 1650 O O . VAL A 1 219 ? 14.806 9.812 -15.943 1.00 93.38 219 VAL A O 1
ATOM 1653 N N . LEU A 1 220 ? 14.712 8.619 -17.834 1.00 93.31 220 LEU A N 1
ATOM 1654 C CA . LEU A 1 220 ? 13.259 8.429 -17.787 1.00 93.31 220 LEU A CA 1
ATOM 1655 C C . LEU A 1 220 ? 12.834 7.557 -16.595 1.00 93.31 220 LEU A C 1
ATOM 1657 O O . LEU A 1 220 ? 11.831 7.853 -15.953 1.00 93.31 220 LEU A O 1
ATOM 1661 N N . MET A 1 221 ? 13.611 6.524 -16.256 1.00 91.75 221 MET A N 1
ATOM 1662 C CA . MET A 1 221 ? 13.367 5.707 -15.063 1.00 91.75 221 MET A CA 1
ATOM 1663 C C . MET A 1 221 ? 13.523 6.522 -13.776 1.00 91.75 221 MET A C 1
ATOM 1665 O O . MET A 1 221 ? 12.730 6.348 -12.854 1.00 91.75 221 MET A O 1
ATOM 1669 N N . ALA A 1 222 ? 14.506 7.428 -13.723 1.00 94.06 222 ALA A N 1
ATOM 1670 C CA . ALA A 1 222 ? 14.697 8.331 -12.591 1.00 94.06 222 ALA A CA 1
ATOM 1671 C C . ALA A 1 222 ? 13.530 9.318 -12.441 1.00 94.06 222 ALA A C 1
ATOM 1673 O O . ALA A 1 222 ? 13.098 9.580 -11.324 1.00 94.06 222 ALA A O 1
ATOM 1674 N N . LEU A 1 223 ? 12.984 9.830 -13.552 1.00 94.12 223 LEU A N 1
ATOM 1675 C CA . LEU A 1 223 ? 11.784 10.674 -13.524 1.00 94.12 223 LEU A CA 1
ATOM 1676 C C . LEU A 1 223 ? 10.566 9.913 -12.992 1.00 94.12 223 LEU A C 1
ATOM 1678 O O . LEU A 1 223 ? 9.831 10.448 -12.169 1.00 94.12 223 LEU A O 1
ATOM 1682 N N . GLY A 1 224 ? 10.374 8.665 -13.424 1.00 91.50 224 GLY A N 1
ATOM 1683 C CA . GLY A 1 224 ? 9.292 7.825 -12.915 1.00 91.50 224 GLY A CA 1
ATOM 1684 C C . GLY A 1 224 ? 9.435 7.499 -11.423 1.00 91.50 224 GLY A C 1
ATOM 1685 O O . GLY A 1 224 ? 8.463 7.622 -10.684 1.00 91.50 224 GLY A O 1
ATOM 1686 N N . ALA A 1 225 ? 10.652 7.213 -10.948 1.00 91.94 225 ALA A N 1
ATOM 1687 C CA . ALA A 1 225 ? 10.931 7.056 -9.517 1.00 91.94 225 ALA A CA 1
ATOM 1688 C C . ALA A 1 225 ? 10.650 8.353 -8.735 1.00 91.94 225 ALA A C 1
ATOM 1690 O O . ALA A 1 225 ? 10.045 8.325 -7.668 1.00 91.94 225 ALA A O 1
ATOM 1691 N N . GLY A 1 226 ? 11.033 9.508 -9.289 1.00 92.94 226 GLY A N 1
ATOM 1692 C CA . GLY A 1 226 ? 10.720 10.813 -8.705 1.00 92.94 226 GLY A CA 1
ATOM 1693 C C . GLY A 1 226 ? 9.214 11.073 -8.596 1.00 92.94 226 GLY A C 1
ATOM 1694 O O . GLY A 1 226 ? 8.764 11.613 -7.590 1.00 92.94 226 GLY A O 1
ATOM 1695 N N . LEU A 1 227 ? 8.428 10.642 -9.589 1.00 93.12 227 LEU A N 1
ATOM 1696 C CA . LEU A 1 227 ? 6.967 10.727 -9.543 1.00 93.12 227 LEU A CA 1
ATOM 1697 C C . LEU A 1 227 ? 6.379 9.831 -8.445 1.00 93.12 227 LEU A C 1
ATOM 1699 O O . LEU A 1 227 ? 5.498 10.282 -7.723 1.00 93.12 227 LEU A O 1
ATOM 1703 N N . GLN A 1 228 ? 6.881 8.602 -8.285 1.00 91.12 228 GLN A N 1
ATOM 1704 C CA . GLN A 1 228 ? 6.464 7.705 -7.199 1.00 91.12 228 GLN A CA 1
ATOM 1705 C C . GLN A 1 228 ? 6.747 8.326 -5.823 1.00 91.12 228 GLN A C 1
ATOM 1707 O O . GLN A 1 228 ? 5.862 8.356 -4.975 1.00 91.12 228 GLN A O 1
ATOM 1712 N N . ILE A 1 229 ? 7.934 8.911 -5.623 1.00 91.94 229 ILE A N 1
ATOM 1713 C CA . ILE A 1 229 ? 8.260 9.641 -4.386 1.00 91.94 229 ILE A CA 1
ATOM 1714 C C . ILE A 1 229 ? 7.282 10.807 -4.180 1.00 91.94 229 ILE A C 1
ATOM 1716 O O . ILE A 1 229 ? 6.737 10.974 -3.091 1.00 91.94 229 ILE A O 1
ATOM 1720 N N . GLY A 1 230 ? 7.003 11.584 -5.228 1.00 90.12 230 GLY A N 1
ATOM 1721 C CA . GLY A 1 230 ? 6.020 12.667 -5.168 1.00 90.12 230 GLY A CA 1
ATOM 1722 C C . GLY A 1 230 ? 4.618 12.189 -4.775 1.00 90.12 230 GLY A C 1
ATOM 1723 O O . GLY A 1 230 ? 3.957 12.852 -3.982 1.00 90.12 230 GLY A O 1
ATOM 1724 N N . LEU A 1 231 ? 4.184 11.026 -5.273 1.00 88.69 231 LEU A N 1
ATOM 1725 C CA . LEU A 1 231 ? 2.906 10.412 -4.900 1.00 88.69 231 LEU A CA 1
ATOM 1726 C C . LEU A 1 231 ? 2.868 10.030 -3.418 1.00 88.69 231 LEU A C 1
ATOM 1728 O O . LEU A 1 231 ? 1.871 10.324 -2.768 1.00 88.69 231 LEU A O 1
ATOM 1732 N N . THR A 1 232 ? 3.949 9.459 -2.870 1.00 89.81 232 THR A N 1
ATOM 1733 C CA . THR A 1 232 ? 4.003 9.123 -1.432 1.00 89.81 232 THR A CA 1
ATOM 1734 C C . THR A 1 232 ? 3.841 10.363 -0.547 1.00 89.81 232 THR A C 1
ATOM 1736 O O . THR A 1 232 ? 3.081 10.335 0.412 1.00 89.81 232 THR A O 1
ATOM 1739 N N . MET A 1 233 ? 4.474 11.483 -0.918 1.00 88.06 233 MET A N 1
ATOM 1740 C CA . MET A 1 233 ? 4.338 12.763 -0.207 1.00 88.06 233 MET A CA 1
ATOM 1741 C C . MET A 1 233 ? 2.964 13.419 -0.409 1.00 88.06 233 MET A C 1
ATOM 1743 O O . MET A 1 233 ? 2.483 14.145 0.454 1.00 88.06 233 MET A O 1
ATOM 1747 N N . GLY A 1 234 ? 2.347 13.217 -1.576 1.00 87.00 234 GLY A N 1
ATOM 1748 C CA . GLY A 1 234 ? 1.035 13.776 -1.888 1.00 87.00 234 GLY A CA 1
ATOM 1749 C C . GLY A 1 234 ? -0.095 13.046 -1.172 1.00 87.00 234 GLY A C 1
ATOM 1750 O O . GLY A 1 234 ? -1.032 13.691 -0.712 1.00 87.00 234 GLY A O 1
ATOM 1751 N N . LEU A 1 235 ? -0.008 11.717 -1.058 1.00 82.75 235 LEU A N 1
ATOM 1752 C CA . LEU A 1 235 ? -1.041 10.927 -0.400 1.00 82.75 235 LEU A CA 1
ATOM 1753 C C . LEU A 1 235 ? -1.111 11.229 1.098 1.00 82.75 235 LEU A C 1
ATOM 1755 O O . LEU A 1 235 ? -2.216 11.405 1.596 1.00 82.75 235 LEU A O 1
ATOM 1759 N N . SER A 1 236 ? 0.025 11.371 1.789 1.00 77.81 236 SER A N 1
ATOM 1760 C CA . SER A 1 236 ? 0.025 11.743 3.211 1.00 77.81 236 SER A CA 1
ATOM 1761 C C . SER A 1 236 ? -0.701 13.075 3.439 1.00 77.81 236 SER A C 1
ATOM 1763 O O . SER A 1 236 ? -1.600 13.157 4.268 1.00 77.81 236 SER A O 1
ATOM 1765 N N . ALA A 1 237 ? -0.430 14.083 2.602 1.00 81.75 237 ALA A N 1
ATOM 1766 C CA . ALA A 1 237 ? -1.112 15.378 2.662 1.00 81.75 237 ALA A CA 1
ATOM 1767 C C . ALA A 1 237 ? -2.617 15.300 2.326 1.00 81.75 237 ALA A C 1
ATOM 1769 O O . ALA A 1 237 ? -3.406 16.129 2.782 1.00 81.75 237 ALA A O 1
ATOM 1770 N N . ILE A 1 238 ? -3.031 14.334 1.497 1.00 79.50 238 ILE A N 1
ATOM 1771 C CA . ILE A 1 238 ? -4.445 14.086 1.195 1.00 79.50 238 ILE A CA 1
ATOM 1772 C C . ILE A 1 238 ? -5.130 13.415 2.391 1.00 79.50 238 ILE A C 1
ATOM 1774 O O . ILE A 1 238 ? -6.206 13.858 2.783 1.00 79.50 238 ILE A O 1
ATOM 1778 N N . LEU A 1 239 ? -4.508 12.393 2.983 1.00 77.62 239 LEU A N 1
ATOM 1779 C CA . LEU A 1 239 ? -5.034 11.677 4.148 1.00 77.62 239 LEU A CA 1
ATOM 1780 C C . LEU A 1 239 ? -5.192 12.616 5.353 1.00 77.62 239 LEU A C 1
ATOM 1782 O O . LEU A 1 239 ? -6.253 12.624 5.971 1.00 77.62 239 LEU A O 1
ATOM 1786 N N . GLU A 1 240 ? -4.218 13.499 5.602 1.00 78.50 240 GLU A N 1
ATOM 1787 C CA . GLU A 1 240 ? -4.307 14.556 6.627 1.00 78.50 240 GLU A CA 1
ATOM 1788 C C . GLU A 1 240 ? -5.535 15.465 6.449 1.00 78.50 240 GLU A C 1
ATOM 1790 O O . GLU A 1 240 ? -6.077 15.994 7.418 1.00 78.50 240 GLU A O 1
ATOM 1795 N N . ARG A 1 241 ? -5.999 15.657 5.209 1.00 78.00 241 ARG A N 1
ATOM 1796 C CA . ARG A 1 241 ? -7.145 16.520 4.905 1.00 78.00 241 ARG A CA 1
ATOM 1797 C C . ARG A 1 241 ? -8.493 15.830 5.102 1.00 78.00 241 ARG A C 1
ATOM 1799 O O . ARG A 1 241 ? -9.498 16.528 5.227 1.00 78.00 241 ARG A O 1
ATOM 1806 N N . PHE A 1 242 ? -8.523 14.500 5.090 1.00 68.56 242 PHE A N 1
ATOM 1807 C CA . PHE A 1 242 ? -9.754 13.722 5.201 1.00 68.56 242 PHE A CA 1
ATOM 1808 C C . PHE A 1 242 ? -10.082 13.272 6.629 1.00 68.56 242 PHE A C 1
ATOM 1810 O O . PHE A 1 242 ? -11.223 12.884 6.845 1.00 68.56 242 PHE A O 1
ATOM 1817 N N . GLY A 1 243 ? -9.161 13.361 7.599 1.00 59.12 243 GLY A N 1
ATOM 1818 C CA . GLY A 1 243 ? -9.427 12.793 8.927 1.00 59.12 243 GLY A CA 1
ATOM 1819 C C . GLY A 1 243 ? -8.656 13.383 10.106 1.00 59.12 243 GLY A C 1
ATOM 1820 O O . GLY A 1 243 ? -7.849 12.668 10.692 1.00 59.12 243 GLY A O 1
ATOM 1821 N N . PRO A 1 244 ? -8.908 14.638 10.518 1.00 57.66 244 PRO A N 1
ATOM 1822 C CA . PRO A 1 244 ? -8.527 15.064 11.861 1.00 57.66 244 PRO A CA 1
ATOM 1823 C C . PRO A 1 244 ? -9.471 14.524 12.953 1.00 57.66 244 PRO A C 1
ATOM 1825 O O . PRO A 1 244 ? -9.016 14.352 14.080 1.00 57.66 244 PRO A O 1
ATOM 1828 N N . ASP A 1 245 ? -10.742 14.232 12.635 1.00 61.84 245 ASP A N 1
ATOM 1829 C CA . ASP A 1 245 ? -11.773 14.048 13.673 1.00 61.84 245 ASP A CA 1
ATOM 1830 C C . ASP A 1 245 ? -12.263 12.595 13.860 1.00 61.84 245 ASP A C 1
ATOM 1832 O O . ASP A 1 245 ? -12.753 12.265 14.939 1.00 61.84 245 ASP A O 1
ATOM 1836 N N . ASP A 1 246 ? -12.079 11.701 12.879 1.00 73.25 246 ASP A N 1
ATOM 1837 C CA . ASP A 1 246 ? -12.533 10.305 12.986 1.00 73.25 246 ASP A CA 1
ATOM 1838 C C . ASP A 1 246 ? -11.426 9.387 13.521 1.00 73.25 246 ASP A C 1
ATOM 1840 O O . ASP A 1 246 ? -10.440 9.091 12.842 1.00 73.25 246 ASP A O 1
ATOM 1844 N N . ARG A 1 247 ? -11.615 8.871 14.740 1.00 73.25 247 ARG A N 1
ATOM 1845 C CA . ARG A 1 247 ? -10.675 7.956 15.423 1.00 73.25 247 ARG A CA 1
ATOM 1846 C C . ARG A 1 247 ? -10.431 6.661 14.646 1.00 73.25 247 ARG A C 1
ATOM 1848 O O . ARG A 1 247 ? -9.326 6.120 14.679 1.00 73.25 247 ARG A O 1
ATOM 1855 N N . LEU A 1 248 ? -11.422 6.217 13.872 1.00 67.19 248 LEU A N 1
ATOM 1856 C CA . LEU A 1 248 ? -11.319 5.072 12.961 1.00 67.19 248 LEU A CA 1
ATOM 1857 C C . LEU A 1 248 ? -10.264 5.283 11.860 1.00 67.19 248 LEU A C 1
ATOM 1859 O O . LEU A 1 248 ? -9.702 4.320 11.336 1.00 67.19 248 LEU A O 1
ATOM 1863 N N . PHE A 1 249 ? -9.927 6.536 11.541 1.00 80.44 249 PHE A N 1
ATOM 1864 C CA . PHE A 1 249 ? -8.933 6.861 10.523 1.00 80.44 249 PHE A CA 1
ATOM 1865 C C . PHE A 1 249 ? -7.485 6.661 10.998 1.00 80.44 249 PHE A C 1
ATOM 1867 O O . PHE A 1 249 ? -6.586 6.547 10.166 1.00 80.44 249 PHE A O 1
ATOM 1874 N N . VAL A 1 250 ? -7.241 6.547 12.311 1.00 85.31 250 VAL A N 1
ATOM 1875 C CA . VAL A 1 250 ? -5.892 6.341 12.875 1.00 85.31 250 VAL A CA 1
ATOM 1876 C C . VAL A 1 250 ? -5.279 5.025 12.389 1.00 85.31 250 VAL A C 1
ATOM 1878 O O . VAL A 1 250 ? -4.119 4.985 11.990 1.00 85.31 250 VAL A O 1
ATOM 1881 N N . GLY A 1 251 ? -6.059 3.941 12.348 1.00 83.00 251 GLY A N 1
ATOM 1882 C CA . GLY A 1 251 ? -5.572 2.665 11.812 1.00 83.00 251 GLY A CA 1
ATOM 1883 C C . GLY A 1 251 ? -5.223 2.755 10.325 1.00 83.00 251 GLY A C 1
ATOM 1884 O O . GLY A 1 251 ? -4.200 2.226 9.887 1.00 83.00 251 GLY A O 1
ATOM 1885 N N . VAL A 1 252 ? -6.043 3.480 9.557 1.00 84.56 252 VAL A N 1
ATOM 1886 C CA . VAL A 1 252 ? -5.843 3.695 8.117 1.00 84.56 252 VAL A CA 1
ATOM 1887 C C . VAL A 1 252 ? -4.600 4.539 7.853 1.00 84.56 252 VAL A C 1
ATOM 1889 O O . VAL A 1 252 ? -3.836 4.204 6.950 1.00 84.56 252 VAL A O 1
ATOM 1892 N N . SER A 1 253 ? -4.363 5.599 8.628 1.00 86.31 253 SER A N 1
ATOM 1893 C CA . SER A 1 253 ? -3.185 6.453 8.454 1.00 86.31 253 SER A CA 1
ATOM 1894 C C . SER A 1 253 ? -1.892 5.703 8.770 1.00 86.31 253 SER A C 1
ATOM 1896 O O . SER A 1 253 ? -0.971 5.741 7.960 1.00 86.31 253 SER A O 1
ATOM 1898 N N . ILE A 1 254 ? -1.849 4.924 9.857 1.00 88.94 254 ILE A N 1
ATOM 1899 C CA . ILE A 1 254 ? -0.679 4.099 10.201 1.00 88.94 254 ILE A CA 1
ATOM 1900 C C . ILE A 1 254 ? -0.421 3.048 9.116 1.00 88.94 254 ILE A C 1
ATOM 1902 O O . ILE A 1 254 ? 0.716 2.867 8.672 1.00 88.94 254 ILE A O 1
ATOM 1906 N N . ALA A 1 255 ? -1.471 2.358 8.660 1.00 88.75 255 ALA A N 1
ATOM 1907 C CA . ALA A 1 255 ? -1.360 1.385 7.578 1.00 88.75 255 ALA A CA 1
ATOM 1908 C C . ALA A 1 255 ? -0.851 2.041 6.283 1.00 88.75 255 ALA A C 1
ATOM 1910 O O . ALA A 1 255 ? 0.047 1.511 5.624 1.00 88.75 255 ALA A O 1
ATOM 1911 N N . ALA A 1 256 ? -1.385 3.215 5.939 1.00 89.06 256 ALA A N 1
ATOM 1912 C CA . ALA A 1 256 ? -0.965 3.981 4.777 1.00 89.06 256 ALA A CA 1
ATOM 1913 C C . ALA A 1 256 ? 0.495 4.426 4.890 1.00 89.06 256 ALA A C 1
ATOM 1915 O O . ALA A 1 256 ? 1.235 4.251 3.928 1.00 89.06 256 ALA A O 1
ATOM 1916 N N . ASP A 1 257 ? 0.940 4.923 6.042 1.00 90.56 257 ASP A N 1
ATOM 1917 C CA . ASP A 1 257 ? 2.326 5.341 6.262 1.00 90.56 257 ASP A CA 1
ATOM 1918 C C . ASP A 1 257 ? 3.302 4.175 6.076 1.00 90.56 257 ASP A C 1
ATOM 1920 O O . ASP A 1 257 ? 4.310 4.305 5.377 1.00 90.56 257 ASP A O 1
ATOM 1924 N N . LEU A 1 258 ? 2.973 3.001 6.624 1.00 90.94 258 LEU A N 1
ATOM 1925 C CA . LEU A 1 258 ? 3.776 1.787 6.463 1.00 90.94 258 LEU A CA 1
ATOM 1926 C C . LEU A 1 258 ? 3.834 1.317 4.998 1.00 90.94 258 LEU A C 1
ATOM 1928 O O . LEU A 1 258 ? 4.902 0.930 4.511 1.00 90.94 258 LEU A O 1
ATOM 1932 N N . LEU A 1 259 ? 2.719 1.388 4.266 1.00 91.44 259 LEU A N 1
ATOM 1933 C CA . LEU A 1 259 ? 2.688 1.078 2.833 1.00 91.44 259 LEU A CA 1
ATOM 1934 C C . LEU A 1 259 ? 3.478 2.114 2.017 1.00 91.44 259 LEU A C 1
ATOM 1936 O O . LEU A 1 259 ? 4.289 1.752 1.160 1.00 91.44 259 LEU A O 1
ATOM 1940 N N . MET A 1 260 ? 3.306 3.405 2.299 1.00 92.25 260 MET A N 1
ATOM 1941 C CA . MET A 1 260 ? 4.030 4.481 1.621 1.00 92.25 260 MET A CA 1
ATOM 1942 C C . MET A 1 260 ? 5.537 4.396 1.879 1.00 92.25 260 MET A C 1
ATOM 1944 O O . MET A 1 260 ? 6.321 4.670 0.967 1.00 92.25 260 MET A O 1
ATOM 1948 N N . GLU A 1 261 ? 5.959 3.951 3.066 1.00 93.31 261 GLU A N 1
ATOM 1949 C CA . GLU A 1 261 ? 7.364 3.667 3.364 1.00 93.31 261 GLU A CA 1
ATOM 1950 C C . GLU A 1 261 ? 7.935 2.601 2.423 1.00 93.31 261 GLU A C 1
ATOM 1952 O O . GLU A 1 261 ? 8.994 2.794 1.819 1.00 93.31 261 GLU A O 1
ATOM 1957 N N . SER A 1 262 ? 7.208 1.494 2.252 1.00 93.31 262 SER A N 1
ATOM 1958 C CA . SER A 1 262 ? 7.592 0.405 1.349 1.00 93.31 262 SER A CA 1
ATOM 1959 C C . SER A 1 262 ? 7.713 0.894 -0.101 1.00 93.31 262 SER A C 1
ATOM 1961 O O . SER A 1 262 ? 8.729 0.658 -0.768 1.00 93.31 262 SER A O 1
ATOM 1963 N N . LEU A 1 263 ? 6.734 1.676 -0.573 1.00 92.94 263 LEU A N 1
ATOM 1964 C CA . LEU A 1 263 ? 6.761 2.275 -1.911 1.00 92.94 263 LEU A CA 1
ATOM 1965 C C . LEU A 1 263 ? 7.948 3.233 -2.087 1.00 92.94 263 LEU A C 1
ATOM 1967 O O . LEU A 1 263 ? 8.595 3.255 -3.138 1.00 92.94 263 LEU A O 1
ATOM 1971 N N . ARG A 1 264 ? 8.277 4.005 -1.048 1.00 94.31 264 ARG A N 1
ATOM 1972 C CA . ARG A 1 264 ? 9.413 4.928 -1.044 1.00 94.31 264 ARG A CA 1
ATOM 1973 C C . ARG A 1 264 ? 10.747 4.189 -1.134 1.00 94.31 264 ARG A C 1
ATOM 1975 O O . ARG A 1 264 ? 11.607 4.591 -1.923 1.00 94.31 264 ARG A O 1
ATOM 1982 N N . ILE A 1 265 ? 10.915 3.088 -0.398 1.00 94.75 265 ILE A N 1
ATOM 1983 C CA . ILE A 1 265 ? 12.097 2.216 -0.502 1.00 94.75 265 ILE A CA 1
ATOM 1984 C C . ILE A 1 265 ? 12.239 1.692 -1.935 1.00 94.75 265 ILE A C 1
ATOM 1986 O O . ILE A 1 265 ? 13.317 1.805 -2.526 1.00 94.75 265 ILE A O 1
ATOM 1990 N N . GLN A 1 266 ? 11.155 1.188 -2.531 1.00 94.25 266 GLN A N 1
ATOM 1991 C CA . GLN A 1 266 ? 11.164 0.744 -3.924 1.00 94.25 266 GLN A CA 1
ATOM 1992 C C . GLN A 1 266 ? 11.567 1.870 -4.885 1.00 94.25 266 GLN A C 1
ATOM 1994 O O . GLN A 1 266 ? 12.412 1.659 -5.761 1.00 94.25 266 GLN A O 1
ATOM 1999 N N . ALA A 1 267 ? 11.010 3.069 -4.719 1.00 94.00 267 ALA A N 1
ATOM 2000 C CA . ALA A 1 267 ? 11.334 4.207 -5.568 1.00 94.00 267 ALA A CA 1
ATOM 2001 C C . ALA A 1 267 ? 12.819 4.598 -5.455 1.00 94.00 267 ALA A C 1
ATOM 2003 O O . ALA A 1 267 ? 13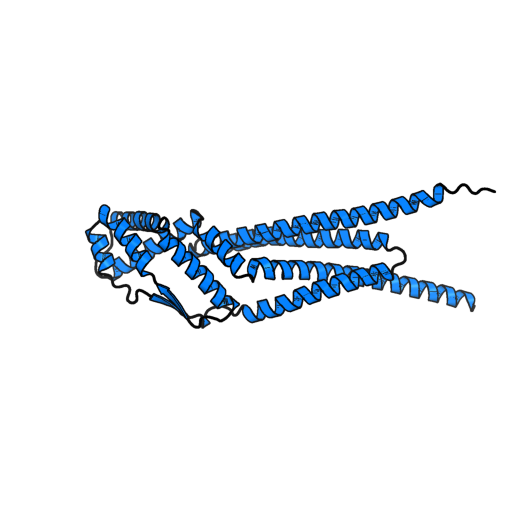.456 4.901 -6.468 1.00 94.00 267 ALA A O 1
ATOM 2004 N N . TYR A 1 268 ? 13.422 4.517 -4.262 1.00 95.56 268 TYR A N 1
ATOM 2005 C CA . TYR A 1 268 ? 14.863 4.727 -4.090 1.00 95.56 268 TYR A CA 1
ATOM 2006 C C . TYR A 1 268 ? 15.708 3.650 -4.769 1.00 95.56 268 TYR A C 1
ATOM 2008 O O . TYR A 1 268 ? 16.700 3.979 -5.427 1.00 95.56 268 TYR A O 1
ATOM 2016 N N . VAL A 1 269 ? 15.312 2.378 -4.672 1.00 95.88 269 VAL A N 1
ATOM 2017 C CA . VAL A 1 269 ? 15.981 1.281 -5.390 1.00 95.88 269 VAL A CA 1
ATOM 2018 C C . VAL A 1 269 ? 15.900 1.509 -6.902 1.00 95.88 269 VAL A C 1
ATOM 2020 O O . VAL A 1 269 ? 16.911 1.408 -7.605 1.00 95.88 269 VAL A O 1
ATOM 2023 N N . GLN A 1 270 ? 14.729 1.902 -7.406 1.00 93.88 270 GLN A N 1
ATOM 2024 C CA . GLN A 1 270 ? 14.530 2.234 -8.812 1.00 93.88 270 GLN A CA 1
ATOM 2025 C C . GLN A 1 270 ? 15.392 3.431 -9.242 1.00 93.88 270 GLN A C 1
ATOM 2027 O O . GLN A 1 270 ? 15.993 3.402 -10.318 1.00 93.88 270 GLN A O 1
ATOM 2032 N N . LEU A 1 271 ? 15.497 4.468 -8.407 1.00 95.12 271 LEU A N 1
ATOM 2033 C CA . LEU A 1 271 ? 16.330 5.641 -8.661 1.00 95.12 271 LEU A CA 1
ATOM 2034 C C . LEU A 1 271 ? 17.824 5.282 -8.707 1.00 95.12 271 LEU A C 1
ATOM 2036 O O . LEU A 1 271 ? 18.540 5.743 -9.598 1.00 95.12 271 LEU A O 1
ATOM 2040 N N . ALA A 1 272 ? 18.294 4.428 -7.795 1.00 95.38 272 ALA A N 1
ATOM 2041 C CA . ALA A 1 272 ? 19.669 3.937 -7.791 1.00 95.38 272 ALA A CA 1
ATOM 2042 C C . ALA A 1 272 ? 19.977 3.133 -9.065 1.00 95.38 272 ALA A C 1
ATOM 2044 O O . ALA A 1 272 ? 20.984 3.385 -9.734 1.00 95.38 272 ALA A O 1
ATOM 2045 N N . LEU A 1 273 ? 19.076 2.229 -9.463 1.00 93.69 273 LEU A N 1
ATOM 2046 C CA . LEU A 1 273 ? 19.199 1.474 -10.710 1.00 93.69 273 LEU A CA 1
ATOM 2047 C C . LEU A 1 273 ? 19.224 2.407 -11.930 1.00 93.69 273 LEU A C 1
ATOM 2049 O O . LEU A 1 273 ? 20.078 2.274 -12.809 1.00 93.69 273 LEU A O 1
ATOM 2053 N N . ALA A 1 274 ? 18.331 3.394 -11.960 1.00 93.19 274 ALA A N 1
ATOM 2054 C CA . ALA A 1 274 ? 18.264 4.404 -13.005 1.00 93.19 274 ALA A CA 1
ATOM 2055 C C . ALA A 1 274 ? 19.574 5.206 -13.123 1.00 93.19 274 ALA A C 1
ATOM 2057 O O . ALA A 1 274 ? 20.065 5.434 -14.235 1.00 93.19 274 ALA A O 1
ATOM 2058 N N . ALA A 1 275 ? 20.180 5.574 -11.989 1.00 94.19 275 ALA A N 1
ATOM 2059 C CA . ALA A 1 275 ? 21.470 6.254 -11.940 1.00 94.19 275 ALA A CA 1
ATOM 2060 C C . ALA A 1 275 ? 22.604 5.376 -12.490 1.00 94.19 275 ALA A C 1
ATOM 2062 O O . ALA A 1 275 ? 23.390 5.848 -13.315 1.00 94.19 275 ALA A O 1
ATOM 2063 N N . VAL A 1 276 ? 22.657 4.092 -12.114 1.00 95.44 276 VAL A N 1
ATOM 2064 C CA . VAL A 1 276 ? 23.639 3.124 -12.640 1.00 95.44 276 VAL A CA 1
ATOM 2065 C C . VAL A 1 276 ? 23.502 2.972 -14.157 1.00 95.44 276 VAL A C 1
ATOM 2067 O O . VAL A 1 276 ? 24.497 3.059 -14.880 1.00 95.44 276 VAL A O 1
ATOM 2070 N N . VAL A 1 277 ? 22.276 2.822 -14.666 1.00 92.06 277 VAL A N 1
ATOM 2071 C CA . VAL A 1 277 ? 21.997 2.722 -16.108 1.00 92.06 277 VAL A CA 1
ATOM 2072 C C . VAL A 1 277 ? 22.421 4.002 -16.838 1.00 92.06 277 VAL A C 1
ATOM 2074 O O . VAL A 1 277 ? 23.093 3.944 -17.875 1.00 92.06 277 VAL A O 1
ATOM 2077 N N . ALA A 1 278 ? 22.090 5.174 -16.289 1.00 91.75 278 ALA A N 1
ATOM 2078 C CA . ALA A 1 278 ? 22.459 6.460 -16.872 1.00 91.75 278 ALA A CA 1
ATOM 2079 C C . ALA A 1 278 ? 23.983 6.674 -16.898 1.00 91.75 278 ALA A C 1
ATOM 2081 O O . ALA A 1 278 ? 24.530 7.091 -17.927 1.00 91.75 278 ALA A O 1
ATOM 2082 N N . ALA A 1 279 ? 24.668 6.355 -15.796 1.00 91.75 279 ALA A N 1
ATOM 2083 C CA . ALA A 1 279 ? 26.118 6.437 -15.666 1.00 91.75 279 ALA A CA 1
ATOM 2084 C C . ALA A 1 279 ? 26.824 5.465 -16.619 1.00 91.75 279 ALA A C 1
ATOM 2086 O O . ALA A 1 279 ? 27.719 5.880 -17.354 1.00 91.75 279 ALA A O 1
ATOM 2087 N N . GLY A 1 280 ? 26.374 4.209 -16.700 1.00 91.25 280 GLY A N 1
ATOM 2088 C CA . GLY A 1 280 ? 26.900 3.224 -17.647 1.00 91.25 280 GLY A CA 1
ATOM 2089 C C . GLY A 1 280 ? 26.759 3.690 -19.098 1.00 91.25 280 GLY A C 1
ATOM 2090 O O . GLY A 1 280 ? 27.723 3.662 -19.866 1.00 91.25 280 GLY A O 1
ATOM 2091 N N . GLY A 1 281 ? 25.591 4.232 -19.460 1.00 89.12 281 GLY A N 1
ATOM 2092 C CA . GLY A 1 281 ? 25.373 4.861 -20.765 1.00 89.12 281 GLY A CA 1
ATOM 2093 C C . GLY A 1 281 ? 26.324 6.036 -21.028 1.00 89.12 281 GLY A C 1
ATOM 2094 O O . GLY A 1 281 ? 26.855 6.168 -22.132 1.00 89.12 281 GLY A O 1
ATOM 2095 N N . HIS A 1 282 ? 26.587 6.872 -20.020 1.00 91.19 282 HIS A N 1
ATOM 2096 C CA . HIS A 1 282 ? 27.515 7.999 -20.123 1.00 91.19 282 HIS A CA 1
ATOM 2097 C C . HIS A 1 282 ? 28.975 7.555 -20.297 1.00 91.19 282 HIS A C 1
ATOM 2099 O O . HIS A 1 282 ? 29.655 8.050 -21.198 1.00 91.19 282 HIS A O 1
ATOM 2105 N N . ILE A 1 283 ? 29.441 6.595 -19.495 1.00 92.19 283 ILE A N 1
ATOM 2106 C CA . ILE A 1 283 ? 30.804 6.052 -19.567 1.00 92.19 283 ILE A CA 1
ATOM 2107 C C . ILE A 1 283 ? 31.053 5.440 -20.949 1.00 92.19 283 ILE A C 1
ATOM 2109 O O . ILE A 1 283 ? 32.059 5.747 -21.584 1.00 92.19 283 ILE A O 1
ATOM 2113 N N . LEU A 1 284 ? 30.104 4.659 -21.475 1.00 90.62 284 LEU A N 1
ATOM 2114 C CA . LEU A 1 284 ? 30.210 4.060 -22.812 1.00 90.62 284 LEU A CA 1
ATOM 2115 C C . LEU A 1 284 ? 30.244 5.107 -23.939 1.00 90.62 284 LEU A C 1
ATOM 2117 O O . LEU A 1 284 ? 30.902 4.916 -24.965 1.00 90.62 284 LEU A O 1
ATOM 2121 N N . LEU A 1 285 ? 29.550 6.237 -23.767 1.00 90.12 285 LEU A N 1
ATOM 2122 C CA . LEU A 1 285 ? 29.651 7.364 -24.697 1.00 90.12 285 LEU A CA 1
ATOM 2123 C C . LEU A 1 285 ? 31.021 8.042 -24.625 1.00 90.12 285 LEU A C 1
ATOM 2125 O O . LEU A 1 285 ? 31.547 8.463 -25.658 1.00 90.12 285 LEU A O 1
ATOM 2129 N N . TRP A 1 286 ? 31.584 8.161 -23.424 1.00 90.44 286 TRP A N 1
ATOM 2130 C CA . TRP A 1 286 ? 32.879 8.788 -23.195 1.00 90.44 286 TRP A CA 1
ATOM 2131 C C . TRP A 1 286 ? 34.032 7.944 -23.752 1.00 90.44 286 TRP A C 1
ATOM 2133 O O . TRP A 1 286 ? 34.842 8.465 -24.520 1.00 90.44 286 TRP A O 1
ATOM 2143 N N . THR A 1 287 ? 34.053 6.633 -23.491 1.00 89.88 287 THR A N 1
ATOM 2144 C CA . THR A 1 287 ? 35.088 5.720 -24.014 1.00 89.88 287 THR A CA 1
ATOM 2145 C C . THR A 1 287 ? 35.127 5.723 -25.543 1.00 89.88 287 THR A C 1
ATOM 2147 O O . THR A 1 287 ? 36.198 5.850 -26.137 1.00 89.88 287 THR A O 1
ATOM 2150 N N . ARG A 1 288 ? 33.963 5.719 -26.210 1.00 88.38 288 ARG A N 1
ATOM 2151 C CA . ARG A 1 288 ? 33.879 5.807 -27.679 1.00 88.38 288 ARG A CA 1
ATOM 2152 C C . ARG A 1 288 ? 34.446 7.115 -28.246 1.00 88.38 288 ARG A C 1
ATOM 2154 O O . ARG A 1 288 ? 34.901 7.121 -29.385 1.00 88.38 288 ARG A O 1
ATOM 2161 N N . ARG A 1 289 ? 34.418 8.224 -27.497 1.00 88.38 289 ARG A N 1
ATOM 2162 C CA . ARG A 1 289 ? 35.010 9.504 -27.938 1.00 88.38 289 ARG A CA 1
ATOM 2163 C C . ARG A 1 289 ? 36.535 9.526 -27.821 1.00 88.38 289 ARG A C 1
ATOM 2165 O O . ARG A 1 289 ? 37.166 10.295 -28.540 1.00 88.38 289 ARG A O 1
ATOM 2172 N N . LEU A 1 290 ? 37.118 8.711 -26.941 1.00 86.88 290 LEU A N 1
ATOM 2173 C CA . LEU A 1 290 ? 38.564 8.679 -26.704 1.00 86.88 290 LEU A CA 1
ATOM 2174 C C . LEU A 1 290 ? 39.316 7.746 -27.658 1.00 86.88 290 LEU A C 1
ATOM 2176 O O . LEU A 1 290 ? 40.387 8.114 -28.135 1.00 86.88 290 LEU A O 1
ATOM 2180 N N . VAL A 1 291 ? 38.739 6.589 -28.000 1.00 83.19 291 VAL A N 1
ATOM 2181 C CA . VAL A 1 291 ? 39.376 5.584 -28.879 1.00 83.19 291 VAL A CA 1
ATOM 2182 C C . VAL A 1 291 ? 39.838 6.141 -30.245 1.00 83.19 291 VAL A C 1
ATOM 2184 O O . VAL A 1 291 ? 40.961 5.837 -30.644 1.00 83.19 291 VAL A O 1
ATOM 2187 N N . PRO A 1 292 ? 39.085 7.008 -30.955 1.00 74.56 292 PRO A N 1
ATOM 2188 C CA . PRO A 1 292 ? 39.510 7.531 -32.258 1.00 74.56 292 PRO A CA 1
ATOM 2189 C C . PRO A 1 292 ? 40.757 8.424 -32.216 1.00 74.56 292 PRO A C 1
ATOM 2191 O O . PRO A 1 292 ? 41.347 8.677 -33.260 1.00 74.56 292 PRO A O 1
ATOM 2194 N N . ARG A 1 293 ? 41.154 8.934 -31.041 1.00 71.25 293 ARG A N 1
ATOM 2195 C CA . ARG A 1 293 ? 42.327 9.815 -30.896 1.00 71.25 293 ARG A CA 1
ATOM 2196 C C . ARG A 1 293 ? 43.633 9.060 -30.654 1.00 71.25 293 ARG A C 1
ATOM 2198 O O . ARG A 1 293 ? 44.690 9.661 -30.788 1.00 71.25 293 ARG A O 1
ATOM 2205 N N . MET A 1 294 ? 43.565 7.776 -30.301 1.00 68.50 294 MET A N 1
ATOM 2206 C CA . MET A 1 294 ? 44.742 6.973 -29.945 1.00 68.50 294 MET A CA 1
ATOM 2207 C C . MET A 1 294 ? 45.226 6.042 -31.059 1.00 68.50 294 MET A C 1
ATOM 2209 O O . MET A 1 294 ? 46.195 5.324 -30.850 1.00 68.50 294 MET A O 1
ATOM 2213 N N . VAL A 1 295 ? 44.593 6.049 -32.236 1.00 68.69 295 VAL A N 1
ATOM 2214 C CA . VAL A 1 295 ? 45.153 5.400 -33.428 1.00 68.69 295 VAL A CA 1
ATOM 2215 C C . VAL A 1 295 ? 45.958 6.465 -34.175 1.00 68.69 295 VAL A C 1
ATOM 2217 O O . VAL A 1 295 ? 45.364 7.229 -34.944 1.00 68.69 295 VAL A O 1
ATOM 2220 N N . PRO A 1 296 ? 47.278 6.603 -33.930 1.00 67.50 296 PRO A N 1
ATOM 2221 C CA . PRO A 1 296 ? 48.108 7.424 -34.792 1.00 67.50 296 PRO A CA 1
ATOM 2222 C C . PRO A 1 296 ? 47.931 6.901 -36.214 1.00 67.50 296 PRO A C 1
ATOM 2224 O O . PRO A 1 296 ? 47.999 5.695 -36.459 1.00 67.50 296 PRO A O 1
ATOM 2227 N N . ARG A 1 297 ? 47.658 7.811 -37.150 1.00 67.62 297 ARG A N 1
ATOM 2228 C CA . ARG A 1 297 ? 47.786 7.514 -38.573 1.00 67.62 297 ARG A CA 1
ATOM 2229 C C . ARG A 1 297 ? 49.257 7.174 -38.794 1.00 67.62 297 ARG A C 1
ATOM 2231 O O . ARG A 1 297 ? 50.070 8.079 -38.937 1.00 67.62 297 ARG A O 1
ATOM 2238 N N . LEU A 1 298 ? 49.596 5.890 -38.721 1.00 65.81 298 LEU A N 1
ATOM 2239 C CA . LEU A 1 298 ? 50.835 5.376 -39.277 1.00 65.81 298 LEU A CA 1
ATOM 2240 C C . LEU A 1 298 ? 50.696 5.570 -40.788 1.00 65.81 298 LEU A C 1
ATOM 2242 O O . LEU A 1 298 ? 49.992 4.814 -41.456 1.00 65.81 298 LEU A O 1
ATOM 2246 N N . ALA A 1 299 ? 51.224 6.704 -41.244 1.00 59.38 299 ALA A N 1
ATOM 2247 C CA . ALA A 1 299 ? 51.522 6.990 -42.635 1.00 59.38 299 ALA A CA 1
ATOM 2248 C C . ALA A 1 299 ? 52.853 6.330 -43.001 1.00 59.38 299 ALA A C 1
ATOM 2250 O O . ALA A 1 299 ? 53.723 6.250 -42.101 1.00 59.38 299 ALA A O 1
#

Sequence (299 aa):
MLFNWMDDAADEIGMLRRTLAGSLVFLGVVALNLGAVGWWFDREVADADRISELATAVSRSPEFQQAVASELTDTFVEAAGEGGAGPLDNTDAAAIADAAAAAMEDSQVLAIVRTAFVDLYQAATEFRLDEISLDIAPIRDALVRGLTPVDPQLAAQIERTQIADDEVTVATDELPDLRSLTDRLHLAWMLQLGFGAAAVGLALAIHPRRFVLVRRVGVLMALGAGLQIGLTMGLSAILERFGPDDRLFVGVSIAADLLMESLRIQAYVQLALAAVVAAGGHILLWTRRLVPRMVPRLA

pLDDT: mean 85.98, std 8.89, range [52.81, 95.88]

Solvent-accessible surface area (backbone atoms only — not comparable to full-atom values): 15414 Å² total; per-residue (Å²): 114,74,67,61,55,54,54,53,53,52,51,52,54,51,50,51,52,52,53,51,29,50,51,30,36,51,55,10,47,53,25,35,49,52,11,50,52,34,50,46,39,50,57,60,70,67,26,67,68,46,42,46,51,48,34,51,55,39,68,67,31,67,70,34,39,50,34,50,15,53,50,50,26,52,52,51,53,50,54,46,38,72,70,70,73,48,84,75,54,77,65,55,53,49,47,42,35,55,9,27,48,54,24,60,71,33,68,66,38,47,50,50,56,32,47,53,49,42,51,53,49,41,33,34,45,66,69,79,40,77,56,48,73,43,76,45,52,63,50,51,53,36,29,36,62,46,21,41,86,79,39,54,67,60,22,59,43,56,71,64,52,69,63,91,56,58,51,52,70,45,68,43,86,80,47,69,80,38,37,72,52,50,59,51,38,56,55,46,15,55,50,24,35,53,49,9,53,49,30,35,50,50,24,46,72,72,38,94,58,34,43,62,50,41,24,49,51,12,52,53,38,32,50,49,20,50,49,51,43,50,48,46,61,48,49,55,60,51,52,62,72,75,47,88,82,49,57,77,44,49,51,53,50,52,50,47,51,56,51,38,50,54,52,42,52,51,24,51,54,44,30,52,51,14,48,52,40,24,50,53,15,47,50,56,51,50,53,65,66,52,58,75,74,72,62,73,82,83,122